Protein AF-A0A161WBU3-F1 (afdb_monomer_lite)

pLDDT: mean 71.66, std 28.89, range [26.14, 98.06]

Sequence (230 aa):
MDRHPYVNRYKHGVDSPSWLNVYGARCEDCVMSTSQPRKADAGRSKDRETIDSSRATSDRTFNLRFREGDTEFMIQQPETRPISQEQLVAEVKGIYAGLVTVESKCMEADNAQGSTKDTSPK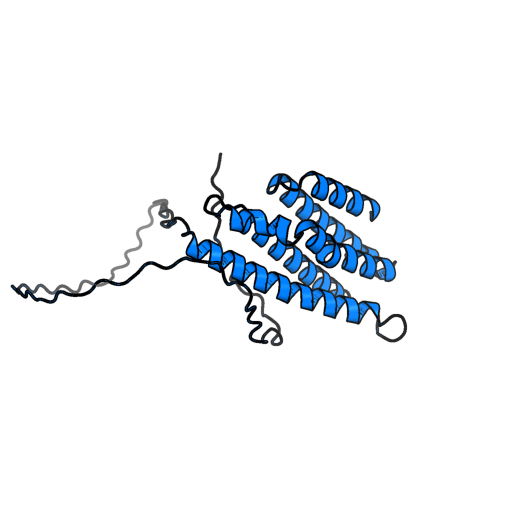LNNEQWQALIALHRTLLYEHHDFFLASQHPSASPGLRRLASKYAMPAWMWRHGIHSFLELLRHRLPTSLEHMLTFIYLAYSMMAVLYETVPTFEDTWIECLGDLGRYR

Foldseek 3Di:
DDDDDDDDPPDDDDDDDPPPDDDDDDDPPPPPDDDDDDDDDDDDDDDDDDDDDDDDDDDDDDDPDDDDDDDPPPDPDPPPDPQAQVNLVVVLVVLVVVLVVLLVVLVVLLVVLVPPLDPDPDDDPVSLVVSLVSLLSNLVSLVSNQCSLVPPNHDPVSVCVCVVVVSLVVCCVRSPDSVLVSLVSSPPVSVVSNVVSLVSVLVSLVVCCVRPVVCNVSSVVSNVVSVVSD

Radius of gyration: 26.32 Å; chains: 1; bounding box: 63×70×64 Å

Secondary structure (DSSP, 8-state):
-PPP-------------TT--------------------------------------------------------PPP--PPPPHHHHHHHHHHHHHHHHHHHHHHHHHHHHHHS-SSSSPPPPHHHHHHHHHHHHHHHHHHHHHHHHHH-TT--HHHHTHHHHTTHHHHIIIIIIIHHHHHHHHTTTTTHHHHHHHHHHHHHHHHHHHHH-GGGHHHHHHHHHHHHTT-

InterPro domains:
  IPR011990 Tetratricopeptide-like helical domain superfamily [SSF48452] (68-230)

Organism: Colletotrichum incanum (NCBI:txid1573173)

Structure (mmCIF, N/CA/C/O backbone):
data_AF-A0A161WBU3-F1
#
_entry.id   AF-A0A161WBU3-F1
#
loop_
_atom_site.group_PDB
_atom_site.id
_atom_site.type_symbol
_atom_site.label_atom_id
_atom_site.label_alt_id
_atom_site.label_comp_id
_atom_site.label_asym_id
_atom_site.label_entity_id
_atom_site.label_seq_id
_atom_site.pdbx_PDB_ins_code
_atom_site.Cartn_x
_atom_site.Cartn_y
_atom_site.Cartn_z
_atom_site.occupancy
_atom_site.B_iso_or_equiv
_atom_site.auth_seq_id
_atom_site.auth_comp_id
_atom_site.auth_asym_id
_atom_site.auth_atom_id
_atom_site.pdbx_PDB_model_num
ATOM 1 N N . MET A 1 1 ? 10.933 4.519 27.732 1.00 33.78 1 MET A N 1
ATOM 2 C CA . MET A 1 1 ? 9.824 3.712 27.155 1.00 33.78 1 MET A CA 1
ATOM 3 C C . MET A 1 1 ? 8.880 4.712 26.531 1.00 33.78 1 MET A C 1
ATOM 5 O O . MET A 1 1 ? 7.925 5.170 27.150 1.00 33.78 1 MET A O 1
ATOM 9 N N . ASP A 1 2 ? 9.315 5.186 25.373 1.00 28.52 2 ASP A N 1
ATOM 10 C CA . ASP A 1 2 ? 9.016 6.516 24.872 1.00 28.52 2 ASP A CA 1
ATOM 11 C C . ASP A 1 2 ? 7.808 6.515 23.948 1.00 28.52 2 ASP A C 1
ATOM 13 O O . ASP A 1 2 ? 7.641 5.660 23.079 1.00 28.52 2 ASP A O 1
ATOM 17 N N . ARG A 1 3 ? 6.948 7.503 24.193 1.00 28.67 3 ARG A N 1
ATOM 18 C CA . ARG A 1 3 ? 5.716 7.781 23.461 1.00 28.67 3 ARG A CA 1
ATOM 19 C C . ARG A 1 3 ? 6.065 8.150 22.022 1.00 28.67 3 ARG A C 1
ATOM 21 O O . ARG A 1 3 ? 6.784 9.118 21.804 1.00 28.67 3 ARG A O 1
ATOM 28 N N . HIS A 1 4 ? 5.513 7.428 21.053 1.00 29.73 4 HIS A N 1
ATOM 29 C CA . HIS A 1 4 ? 5.434 7.901 19.672 1.00 29.73 4 HIS A CA 1
ATOM 30 C C . HIS A 1 4 ? 4.300 8.932 19.559 1.00 29.73 4 HIS A C 1
ATOM 32 O O . HIS A 1 4 ? 3.141 8.572 19.787 1.00 29.73 4 HIS A O 1
ATOM 38 N N . PRO A 1 5 ? 4.578 10.204 19.222 1.00 34.56 5 PRO A N 1
ATOM 39 C CA . PRO A 1 5 ? 3.538 11.128 18.810 1.00 34.56 5 PRO A CA 1
ATOM 40 C C . PRO A 1 5 ? 3.131 10.770 17.376 1.00 34.56 5 PRO A C 1
ATOM 42 O O . PRO A 1 5 ? 3.816 11.102 16.412 1.00 34.56 5 PRO A O 1
ATOM 45 N N . TYR A 1 6 ? 2.007 10.071 17.234 1.00 34.97 6 TYR A N 1
ATOM 46 C CA . TYR A 1 6 ? 1.284 10.057 15.969 1.00 34.97 6 TYR A CA 1
ATOM 47 C C . TYR A 1 6 ? 0.811 11.488 15.688 1.00 34.97 6 TYR A C 1
ATOM 49 O O . TYR A 1 6 ? 0.306 12.148 16.594 1.00 34.97 6 TYR A O 1
ATOM 57 N N . VAL A 1 7 ? 0.946 11.925 14.433 1.00 34.66 7 VAL A N 1
ATOM 58 C CA . VAL A 1 7 ? 0.641 13.265 13.890 1.00 34.66 7 VAL A CA 1
ATOM 59 C C . VAL A 1 7 ? 1.879 14.161 13.767 1.00 34.66 7 VAL A C 1
ATOM 61 O O . VAL A 1 7 ? 2.061 15.144 14.480 1.00 34.66 7 VAL A O 1
ATOM 64 N N . ASN A 1 8 ? 2.675 13.891 12.731 1.00 26.27 8 ASN A N 1
ATOM 65 C CA . ASN A 1 8 ? 3.223 14.982 11.938 1.00 26.27 8 ASN A CA 1
ATOM 66 C C . ASN A 1 8 ? 2.911 14.715 10.465 1.00 26.27 8 ASN A C 1
ATOM 68 O O . ASN A 1 8 ? 3.474 13.834 9.822 1.00 26.27 8 ASN A O 1
ATOM 72 N N . ARG A 1 9 ? 1.921 15.453 9.966 1.00 36.78 9 ARG A N 1
ATOM 73 C CA . ARG A 1 9 ? 1.496 15.481 8.570 1.00 36.78 9 ARG A CA 1
ATOM 74 C C . ARG A 1 9 ? 2.699 15.938 7.738 1.00 36.78 9 ARG A C 1
ATOM 76 O O . ARG A 1 9 ? 3.059 17.111 7.814 1.00 36.78 9 ARG A O 1
ATOM 83 N N . TYR A 1 10 ? 3.298 15.051 6.940 1.00 31.00 10 TYR A N 1
ATOM 84 C CA . TYR A 1 10 ? 4.267 15.441 5.911 1.00 31.00 10 TYR A CA 1
ATOM 85 C C . TYR A 1 10 ? 3.570 16.349 4.888 1.00 31.00 10 TYR A C 1
ATOM 87 O O . TYR A 1 10 ? 3.001 15.910 3.895 1.00 31.00 10 TYR A O 1
ATOM 95 N N . LYS A 1 11 ? 3.591 17.654 5.154 1.00 40.41 11 LYS A N 1
ATOM 96 C CA . LYS A 1 11 ? 3.438 18.701 4.151 1.00 40.41 11 LYS A CA 1
ATOM 97 C C . LYS A 1 11 ? 4.732 19.492 4.134 1.00 40.41 11 LYS A C 1
ATOM 99 O O . LYS A 1 11 ? 4.859 20.423 4.909 1.00 40.41 11 LYS A O 1
ATOM 104 N N . HIS A 1 12 ? 5.646 19.142 3.233 1.00 29.27 12 HIS A N 1
ATOM 105 C CA . HIS A 1 12 ? 6.558 20.106 2.622 1.00 29.27 12 HIS A CA 1
ATOM 106 C C . HIS A 1 12 ? 7.027 19.607 1.250 1.00 29.27 12 HIS A C 1
ATOM 108 O O . HIS A 1 12 ? 7.679 18.577 1.143 1.00 29.27 12 HIS A O 1
ATOM 114 N N . GLY A 1 13 ? 6.650 20.377 0.224 1.00 32.28 13 GLY A N 1
ATOM 115 C CA . GLY A 1 13 ? 7.473 20.717 -0.939 1.00 32.28 13 GLY A CA 1
ATOM 116 C C . GLY A 1 13 ? 8.172 19.587 -1.684 1.00 32.28 13 GLY A C 1
ATOM 117 O O . GLY A 1 13 ? 9.384 19.454 -1.584 1.00 32.28 13 GLY A O 1
ATOM 118 N N . VAL A 1 14 ? 7.429 18.881 -2.531 1.00 31.02 14 VAL A N 1
ATOM 119 C CA . VAL A 1 14 ? 7.965 18.401 -3.809 1.00 31.02 14 VAL A CA 1
ATOM 120 C C . VAL A 1 14 ? 6.917 18.771 -4.848 1.00 31.02 14 VAL A C 1
ATOM 122 O O . VAL A 1 14 ? 5.742 18.445 -4.667 1.00 31.02 14 VAL A O 1
ATOM 125 N N . ASP A 1 15 ? 7.318 19.529 -5.864 1.00 28.94 15 ASP A N 1
ATOM 126 C CA . ASP A 1 15 ? 6.451 19.980 -6.947 1.00 28.94 15 ASP A CA 1
ATOM 127 C C . ASP A 1 15 ? 5.658 18.798 -7.516 1.00 28.94 15 ASP A C 1
ATOM 129 O O . ASP A 1 15 ? 6.202 17.908 -8.167 1.00 28.94 15 ASP A O 1
ATOM 133 N N . SER A 1 16 ? 4.356 18.768 -7.222 1.00 30.67 16 SER A N 1
ATOM 134 C CA . SER A 1 16 ? 3.425 17.820 -7.825 1.00 30.67 16 SER A CA 1
ATOM 135 C C . SER A 1 16 ? 3.287 18.153 -9.309 1.00 30.67 16 SER A C 1
ATOM 137 O O . SER A 1 16 ? 2.839 19.259 -9.628 1.00 30.67 16 SER A O 1
ATOM 139 N N . PRO A 1 17 ? 3.600 17.224 -10.232 1.00 28.48 17 PRO A N 1
ATOM 140 C CA . PRO A 1 17 ? 3.254 17.389 -11.636 1.00 28.48 17 PRO A CA 1
ATOM 141 C C . PRO A 1 17 ? 1.741 17.601 -11.763 1.00 28.48 17 PRO A C 1
ATOM 143 O O . PRO A 1 17 ? 0.956 16.937 -11.082 1.00 28.48 17 PRO A O 1
ATOM 146 N N . SER A 1 18 ? 1.323 18.527 -12.629 1.00 26.36 18 SER A N 1
ATOM 147 C CA . SER A 1 18 ? -0.031 19.108 -12.691 1.00 26.36 18 SER A CA 1
ATOM 148 C C . SER A 1 18 ? -1.178 18.149 -13.066 1.00 26.36 18 SER A C 1
ATOM 150 O O . SER A 1 18 ? -2.266 18.606 -13.406 1.00 26.36 18 SER A O 1
ATOM 152 N N . TRP A 1 19 ? -0.970 16.834 -13.011 1.00 32.16 19 TRP A N 1
ATOM 153 C CA . TRP A 1 19 ? -1.958 15.801 -13.341 1.00 32.16 19 TRP A CA 1
ATOM 154 C C . TRP A 1 19 ? -2.665 15.210 -12.109 1.00 32.16 19 TRP A C 1
ATOM 156 O O . TRP A 1 19 ? -3.509 14.331 -12.240 1.00 32.16 19 TRP A O 1
ATOM 166 N N . LEU A 1 20 ? -2.372 15.709 -10.903 1.00 28.59 20 LEU A N 1
ATOM 167 C CA . LEU A 1 20 ? -2.972 15.246 -9.641 1.00 28.59 20 LEU A CA 1
ATOM 168 C C . LEU A 1 20 ? -4.393 15.772 -9.350 1.00 28.59 20 LEU A C 1
ATOM 170 O O . LEU A 1 20 ? -4.912 15.538 -8.262 1.00 28.59 20 LEU A O 1
ATOM 174 N N . ASN A 1 21 ? -5.058 16.422 -10.308 1.00 31.70 21 ASN A N 1
ATOM 175 C CA . ASN A 1 21 ? -6.436 16.890 -10.147 1.00 31.70 21 ASN A CA 1
ATOM 176 C C . ASN A 1 21 ? -7.437 15.960 -10.837 1.00 31.70 21 ASN A C 1
ATOM 178 O O . ASN A 1 21 ? -7.747 16.157 -12.008 1.00 31.70 21 ASN A O 1
ATOM 182 N N . VAL A 1 22 ? -8.022 15.024 -10.085 1.00 34.12 22 VAL A N 1
ATOM 183 C CA . VAL A 1 22 ? -9.357 14.491 -10.396 1.00 34.12 22 VAL A CA 1
ATOM 184 C C . VAL A 1 22 ? -10.147 14.323 -9.099 1.00 34.12 22 VAL A C 1
ATOM 186 O O . VAL A 1 22 ? -9.730 13.650 -8.159 1.00 34.12 22 VAL A O 1
ATOM 189 N N . TYR A 1 23 ? -11.284 15.010 -9.069 1.00 29.72 23 TYR A N 1
ATOM 190 C CA . TYR A 1 23 ? -12.284 15.040 -8.014 1.00 29.72 23 TYR A CA 1
ATOM 191 C C . TYR A 1 23 ? -13.036 13.706 -7.877 1.00 29.72 23 TYR A C 1
ATOM 193 O O . TYR A 1 23 ? -13.468 13.135 -8.870 1.00 29.72 23 TYR A O 1
ATOM 201 N N . GLY A 1 24 ? -13.324 13.329 -6.627 1.00 32.50 24 GLY A N 1
ATOM 202 C CA . GLY A 1 24 ? -14.624 12.787 -6.218 1.00 32.50 24 GLY A CA 1
ATOM 203 C C . GLY A 1 24 ? -14.977 11.358 -6.637 1.00 32.50 24 GLY A C 1
ATOM 204 O O . GLY A 1 24 ? -15.720 11.162 -7.591 1.00 32.50 24 GLY A O 1
ATOM 205 N N . ALA A 1 25 ? -14.621 10.379 -5.803 1.00 28.56 25 ALA A N 1
ATOM 206 C CA . ALA A 1 25 ? -15.338 9.107 -5.722 1.00 28.56 25 ALA A CA 1
ATOM 207 C C . ALA A 1 25 ? -16.050 9.025 -4.362 1.00 28.56 25 ALA A C 1
ATOM 209 O O . ALA A 1 25 ? -15.441 8.821 -3.311 1.00 28.56 25 ALA A O 1
ATOM 210 N N . ARG A 1 26 ? -17.361 9.269 -4.382 1.00 26.83 26 ARG A N 1
ATOM 211 C CA . ARG A 1 26 ? -18.265 9.153 -3.235 1.00 26.83 26 ARG A CA 1
ATOM 212 C C . ARG A 1 26 ? -18.651 7.681 -3.100 1.00 26.83 26 ARG A C 1
ATOM 214 O O . ARG A 1 26 ? -19.340 7.157 -3.964 1.00 26.83 26 ARG A O 1
ATOM 221 N N . CYS A 1 27 ? -18.200 7.019 -2.038 1.00 29.69 27 CYS A N 1
ATOM 222 C CA . CYS A 1 27 ? -18.608 5.649 -1.733 1.00 29.69 27 CYS A CA 1
ATOM 223 C C . CYS A 1 27 ? -19.833 5.701 -0.803 1.00 29.69 27 CYS A C 1
ATOM 225 O O . CYS A 1 27 ? -19.719 6.129 0.348 1.00 29.69 27 CYS A O 1
ATOM 227 N N . GLU A 1 28 ? -21.014 5.353 -1.322 1.00 28.08 28 GLU A N 1
ATOM 228 C CA . GLU A 1 28 ? -22.306 5.504 -0.630 1.00 28.08 28 GLU A CA 1
ATOM 229 C C . GLU A 1 28 ? 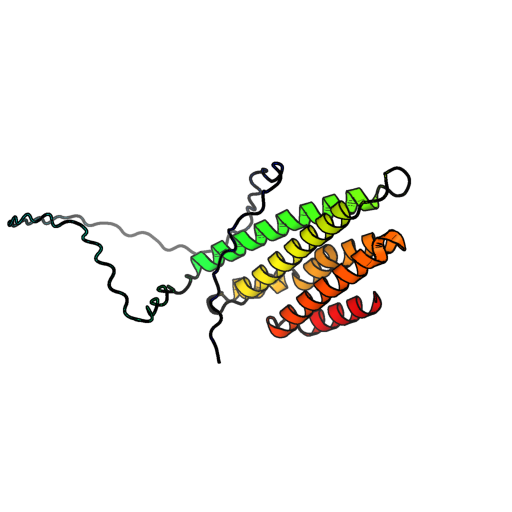-22.618 4.404 0.405 1.00 28.08 28 GLU A C 1
ATOM 231 O O . GLU A 1 28 ? -23.592 4.522 1.141 1.00 28.08 28 GLU A O 1
ATOM 236 N N . ASP A 1 29 ? -21.750 3.408 0.602 1.00 26.36 29 ASP A N 1
ATOM 237 C CA . ASP A 1 29 ? -22.081 2.238 1.437 1.00 26.36 29 ASP A CA 1
ATOM 238 C C . ASP A 1 29 ? -21.628 2.312 2.905 1.00 26.36 29 ASP A C 1
ATOM 240 O O . ASP A 1 29 ? -21.549 1.301 3.606 1.00 26.36 29 ASP A O 1
ATOM 244 N N . CYS A 1 30 ? -21.370 3.509 3.437 1.00 26.41 30 CYS A N 1
ATOM 245 C CA . CYS A 1 30 ? -21.088 3.678 4.866 1.00 26.41 30 CYS A CA 1
ATOM 246 C C . CYS A 1 30 ? -22.316 4.168 5.651 1.00 26.41 30 CYS A C 1
ATOM 248 O O . CYS A 1 30 ? -22.230 5.137 6.408 1.00 26.41 30 CYS A O 1
ATOM 250 N N . VAL A 1 31 ? -23.455 3.481 5.506 1.00 30.69 31 VAL A N 1
ATOM 251 C CA . VAL A 1 31 ? -24.558 3.573 6.476 1.00 30.69 31 VAL A CA 1
ATOM 252 C C . VAL A 1 31 ? -24.180 2.724 7.689 1.00 30.69 31 VAL A C 1
ATOM 254 O O . VAL A 1 31 ? -24.497 1.541 7.788 1.00 30.69 31 VAL A O 1
ATOM 257 N N . MET A 1 32 ? -23.451 3.331 8.624 1.00 32.59 32 MET A N 1
ATOM 258 C CA . MET A 1 32 ? -23.325 2.779 9.969 1.00 32.59 32 MET A CA 1
ATOM 259 C C . MET A 1 32 ? -24.587 3.149 10.745 1.00 32.59 32 MET A C 1
ATOM 261 O O . MET A 1 32 ? -24.837 4.317 11.033 1.00 32.59 32 MET A O 1
ATOM 265 N N . SER A 1 33 ? -25.389 2.125 11.023 1.00 29.23 33 SER A N 1
ATOM 266 C CA . SER A 1 33 ? -26.625 2.173 11.797 1.00 29.23 33 SER A CA 1
ATOM 267 C C . SER A 1 33 ? -26.437 2.924 13.120 1.00 29.23 33 SER A C 1
ATOM 269 O O . SER A 1 33 ? -25.693 2.472 13.992 1.00 29.23 33 SER A O 1
ATOM 271 N N . THR A 1 34 ? -27.131 4.050 13.287 1.00 29.48 34 THR A N 1
ATOM 272 C CA . THR A 1 34 ? -27.424 4.625 14.602 1.00 29.48 34 THR A CA 1
ATOM 273 C C . THR A 1 34 ? -28.936 4.779 14.747 1.00 29.48 34 THR A C 1
ATOM 275 O O . THR A 1 34 ? -29.616 5.508 14.029 1.00 29.48 34 THR A O 1
ATOM 278 N N . SER A 1 35 ? -29.470 3.998 15.675 1.00 26.98 35 SER A N 1
ATOM 279 C CA . SER A 1 35 ? -30.844 4.004 16.158 1.00 26.98 35 SER A CA 1
ATOM 280 C C . SER A 1 35 ? -31.251 5.375 16.717 1.00 26.98 35 SER A C 1
ATOM 282 O O . SER A 1 35 ? -30.568 5.918 17.585 1.00 26.98 35 SER A O 1
ATOM 284 N N . GLN A 1 36 ? -32.394 5.905 16.267 1.00 26.42 36 GLN A N 1
ATOM 285 C CA . GLN A 1 36 ? -33.088 7.048 16.881 1.00 26.42 36 GLN A CA 1
ATOM 286 C C . GLN A 1 36 ? -33.540 6.746 18.320 1.00 26.42 36 GLN A C 1
ATOM 288 O O . GLN A 1 36 ? -33.918 5.612 18.626 1.00 26.42 36 GLN A O 1
ATOM 293 N N . PRO A 1 37 ? -33.694 7.797 19.144 1.00 30.97 37 PRO A N 1
ATOM 294 C CA . PRO A 1 37 ? -34.975 7.972 19.821 1.00 30.97 37 PRO A CA 1
ATOM 295 C C . PRO A 1 37 ? -35.554 9.400 19.736 1.00 30.97 37 PRO A C 1
ATOM 297 O O . PRO A 1 37 ? -34.955 10.340 19.225 1.00 30.97 37 PRO A O 1
ATOM 300 N N . ARG A 1 38 ? -36.814 9.471 20.175 1.00 27.83 38 ARG A N 1
ATOM 301 C CA . ARG A 1 38 ? -37.891 10.435 19.901 1.00 27.83 38 ARG A CA 1
ATOM 302 C C . ARG A 1 38 ? -37.739 11.824 20.552 1.00 27.83 38 ARG A C 1
ATOM 304 O O . ARG A 1 38 ? -37.071 11.988 21.563 1.00 27.83 38 ARG A O 1
ATOM 311 N N . LYS A 1 39 ? -38.468 12.787 19.967 1.00 28.53 39 LYS A N 1
ATOM 312 C CA . LYS A 1 39 ? -38.666 14.191 20.382 1.00 28.53 39 LYS A CA 1
ATOM 313 C C . LYS A 1 39 ? -39.327 14.358 21.763 1.00 28.53 39 LYS A C 1
ATOM 315 O O . LYS A 1 39 ? -40.257 13.619 22.076 1.00 28.53 39 LYS A O 1
ATOM 320 N N . ALA A 1 40 ? -38.970 15.444 22.455 1.00 27.62 40 ALA A N 1
ATOM 321 C CA . ALA A 1 40 ? -39.858 16.244 23.307 1.00 27.62 40 ALA A CA 1
ATOM 322 C C . ALA A 1 40 ? -39.399 17.721 23.291 1.00 27.62 40 ALA A C 1
ATOM 324 O O . ALA A 1 40 ? -38.233 18.006 23.030 1.00 27.62 40 ALA A O 1
ATOM 325 N N . ASP A 1 41 ? -40.354 18.625 23.485 1.00 27.27 41 ASP A N 1
ATOM 326 C CA . ASP A 1 41 ? -40.379 20.043 23.102 1.00 27.27 41 ASP A CA 1
ATOM 327 C C . ASP A 1 41 ? -40.292 20.998 24.320 1.00 27.27 41 ASP A C 1
ATOM 329 O O . ASP A 1 41 ? -40.510 20.575 25.454 1.00 27.27 41 ASP A O 1
ATOM 333 N N . ALA A 1 42 ? -40.099 22.290 24.014 1.00 28.56 42 ALA A N 1
ATOM 334 C CA . ALA A 1 42 ? -40.431 23.511 24.766 1.00 28.56 42 ALA A CA 1
ATOM 335 C C . ALA A 1 42 ? -39.429 24.127 25.775 1.00 28.56 42 ALA A C 1
ATOM 337 O O . ALA A 1 42 ? -38.985 23.493 26.725 1.00 28.56 42 ALA A O 1
ATOM 338 N N . GLY A 1 43 ? -39.223 25.456 25.647 1.00 26.73 43 GLY A N 1
ATOM 339 C CA . GLY A 1 43 ? -39.063 26.333 26.824 1.00 26.73 43 GLY A CA 1
ATOM 340 C C . GLY A 1 43 ? -38.061 27.500 26.772 1.00 26.73 43 GLY A C 1
ATOM 341 O O . GLY A 1 43 ? -36.994 27.437 27.359 1.00 26.73 43 GLY A O 1
ATOM 342 N N . ARG A 1 44 ? -38.463 28.605 26.140 1.00 26.14 44 ARG A N 1
ATOM 343 C CA . ARG A 1 44 ? -37.937 29.994 26.165 1.00 26.14 44 ARG A CA 1
ATOM 344 C C . ARG A 1 44 ? -37.698 30.595 27.577 1.00 26.14 44 ARG A C 1
ATOM 346 O O . ARG A 1 44 ? -38.599 30.493 28.396 1.00 26.14 44 ARG A O 1
ATOM 353 N N . SER A 1 45 ? -36.628 31.383 27.797 1.00 26.98 45 SER A N 1
ATOM 354 C CA . SER A 1 45 ? -36.656 32.851 28.071 1.00 26.98 45 SER A CA 1
ATOM 355 C C . SER A 1 45 ? -35.337 33.424 28.650 1.00 26.98 45 SER A C 1
ATOM 357 O O . SER A 1 45 ? -34.539 32.721 29.250 1.00 26.98 45 SER A O 1
ATOM 359 N N . LYS A 1 46 ? -35.184 34.730 28.393 1.00 29.12 46 LYS A N 1
ATOM 360 C CA . LYS A 1 46 ? -34.180 35.756 28.739 1.00 29.12 46 LYS A CA 1
ATOM 361 C C . LYS A 1 46 ? -33.622 35.723 30.171 1.00 29.12 46 LYS A C 1
ATOM 363 O O . LYS A 1 46 ? -34.374 35.414 31.078 1.00 29.12 46 LYS A O 1
ATOM 368 N N . ASP A 1 47 ? -32.395 36.230 30.346 1.00 28.16 47 ASP A N 1
ATOM 369 C CA . ASP A 1 47 ? -32.180 37.494 31.068 1.00 28.16 47 ASP A CA 1
ATOM 370 C C . ASP A 1 47 ? -30.848 38.177 30.729 1.00 28.16 47 ASP A C 1
ATOM 372 O O . ASP A 1 47 ? -29.897 37.586 30.222 1.00 28.16 47 ASP A O 1
ATOM 376 N N . ARG A 1 48 ? -30.894 39.493 30.903 1.00 27.36 48 ARG A N 1
ATOM 377 C CA . ARG A 1 48 ? -29.999 40.556 30.464 1.00 27.36 48 ARG A CA 1
ATOM 378 C C . ARG A 1 48 ? -29.534 41.236 31.740 1.00 27.36 48 ARG A C 1
ATOM 380 O O . ARG A 1 48 ? -30.408 41.686 32.463 1.00 27.36 48 ARG A O 1
ATOM 387 N N . GLU A 1 49 ? -28.235 41.416 31.955 1.00 27.80 49 GLU A N 1
ATOM 388 C CA . GLU A 1 49 ? -27.758 42.550 32.751 1.00 27.80 49 GLU A CA 1
ATOM 389 C C . GLU A 1 49 ? -26.290 42.898 32.466 1.00 27.80 49 GLU A C 1
ATOM 391 O O . GLU A 1 49 ? -25.408 42.054 32.336 1.00 27.80 49 GLU A O 1
ATOM 396 N N . THR A 1 50 ? -26.111 44.198 32.279 1.00 27.81 50 THR A N 1
ATOM 397 C CA . THR A 1 50 ? -24.924 45.008 31.990 1.00 27.81 50 THR A CA 1
ATOM 398 C C . THR A 1 50 ? -24.434 45.678 33.272 1.00 27.81 50 THR A C 1
ATOM 400 O O . THR A 1 50 ? -25.295 46.044 34.059 1.00 27.81 50 THR A O 1
ATOM 403 N N . ILE A 1 51 ? -23.123 45.935 33.401 1.00 30.11 51 ILE A N 1
ATOM 404 C CA . ILE A 1 51 ? -22.427 47.064 34.088 1.00 30.11 51 ILE A CA 1
ATOM 405 C C . ILE A 1 51 ? -20.925 46.830 33.785 1.00 30.11 51 ILE A C 1
ATOM 407 O O . ILE A 1 51 ? -20.420 45.753 34.078 1.00 30.11 51 ILE A O 1
ATOM 411 N N . ASP A 1 52 ? -20.235 47.578 32.920 1.00 27.98 52 ASP A N 1
ATOM 412 C CA . ASP A 1 52 ? -19.772 48.985 32.900 1.00 27.98 52 ASP A CA 1
ATOM 413 C C . ASP A 1 52 ? -18.334 49.191 33.440 1.00 27.98 52 ASP A C 1
ATOM 415 O O . ASP A 1 52 ? -17.977 48.717 34.511 1.00 27.98 52 ASP A O 1
ATOM 419 N N . SER A 1 53 ? -17.571 49.950 32.637 1.00 27.92 53 SER A N 1
ATOM 420 C CA . SER A 1 53 ? -16.367 50.754 32.903 1.00 27.92 53 SER A CA 1
ATOM 421 C C . SER A 1 53 ? -15.128 50.070 33.507 1.00 27.92 53 SER A C 1
ATOM 423 O O . SER A 1 53 ? -15.126 49.596 34.633 1.00 27.92 53 SER A O 1
ATOM 425 N N . SER A 1 54 ? -13.937 50.137 32.904 1.00 31.84 54 SER A N 1
ATOM 426 C CA . SER A 1 54 ? -13.207 51.401 32.739 1.00 31.84 54 SER A CA 1
ATOM 427 C C . SER A 1 54 ? -11.981 51.258 31.825 1.00 31.84 54 SER A C 1
ATOM 429 O O . SER A 1 54 ? -11.310 50.233 31.762 1.00 31.84 54 SER A O 1
ATOM 431 N N . ARG A 1 55 ? -11.690 52.370 31.159 1.00 29.30 55 ARG A N 1
ATOM 432 C CA . ARG A 1 55 ? -10.632 52.695 30.196 1.00 29.30 55 ARG A CA 1
ATOM 433 C C . ARG A 1 55 ? -9.235 52.788 30.835 1.00 29.30 55 ARG A C 1
ATOM 435 O O . ARG A 1 55 ? -9.076 53.525 31.801 1.00 29.30 55 ARG A O 1
ATOM 442 N N . ALA A 1 56 ? -8.211 52.191 30.216 1.00 29.64 56 ALA A N 1
ATOM 443 C CA . ALA A 1 56 ? -6.826 52.670 30.314 1.00 29.64 56 ALA A CA 1
ATOM 444 C C . ALA A 1 56 ? -6.001 52.248 29.084 1.00 29.64 56 ALA A C 1
ATOM 446 O O . ALA A 1 56 ? -5.760 51.075 28.822 1.00 29.64 56 ALA A O 1
ATOM 447 N N . THR A 1 57 ? -5.598 53.257 28.322 1.00 30.50 57 THR A N 1
ATOM 448 C CA . THR A 1 57 ? -4.650 53.241 27.207 1.00 30.50 57 THR A CA 1
ATOM 449 C C . THR A 1 57 ? -3.217 53.042 27.700 1.00 30.50 57 THR A C 1
ATOM 451 O O . THR A 1 57 ? -2.827 53.705 28.658 1.00 30.50 57 THR A O 1
ATOM 454 N N . SER A 1 58 ? -2.405 52.245 27.001 1.00 32.62 58 SER A N 1
ATOM 455 C CA . SER A 1 58 ? -0.942 52.400 27.002 1.00 32.62 58 SER A CA 1
ATOM 456 C C . SER A 1 58 ? -0.306 51.570 25.882 1.00 32.62 58 SER A C 1
ATOM 458 O O . SER A 1 58 ? 0.078 50.419 26.087 1.00 32.62 58 SER A O 1
ATOM 460 N N . ASP A 1 59 ? -0.137 52.197 24.718 1.00 33.31 59 ASP A N 1
ATOM 461 C CA . ASP A 1 59 ? 0.915 51.858 23.758 1.00 33.31 59 ASP A CA 1
ATOM 462 C C . ASP A 1 59 ? 2.273 51.787 24.464 1.00 33.31 59 ASP A C 1
ATOM 464 O O . ASP A 1 59 ? 2.726 52.788 25.021 1.00 33.31 59 ASP A O 1
ATOM 468 N N . ARG A 1 60 ? 2.960 50.643 24.391 1.00 35.53 60 ARG A N 1
ATOM 469 C CA . ARG A 1 60 ? 4.425 50.581 24.514 1.00 35.53 60 ARG A CA 1
ATOM 470 C C . ARG A 1 60 ? 4.995 49.501 23.601 1.00 35.53 60 ARG A C 1
ATOM 472 O O . ARG A 1 60 ? 5.191 48.358 23.989 1.00 35.53 60 ARG A O 1
ATOM 479 N N . THR A 1 61 ? 5.241 49.930 22.369 1.00 33.06 61 THR A N 1
ATOM 480 C CA . THR A 1 61 ? 6.522 49.806 21.663 1.00 33.06 61 THR A CA 1
ATOM 481 C C . THR A 1 61 ? 7.334 48.543 21.959 1.00 33.06 61 THR A C 1
ATOM 483 O O . THR A 1 61 ? 8.036 48.447 22.967 1.00 33.06 61 THR A O 1
ATOM 486 N N . PHE A 1 62 ? 7.301 47.630 20.989 1.00 35.31 62 PHE A N 1
ATOM 487 C CA . PHE A 1 62 ? 8.227 46.517 20.801 1.00 35.31 62 PHE A CA 1
ATOM 488 C C . PHE A 1 62 ? 9.679 47.037 20.834 1.00 35.31 62 PHE A C 1
ATOM 490 O O . PHE A 1 62 ? 10.205 47.531 19.841 1.00 35.31 62 PHE A O 1
ATOM 497 N N . ASN A 1 63 ? 10.329 46.974 21.996 1.00 31.73 63 ASN A N 1
ATOM 498 C CA . ASN A 1 63 ? 11.770 47.162 22.120 1.00 31.73 63 ASN A CA 1
ATOM 499 C C . ASN A 1 63 ? 12.417 45.780 22.212 1.00 31.73 63 ASN A C 1
ATOM 501 O O . ASN A 1 63 ? 12.575 45.224 23.298 1.00 31.73 63 ASN A O 1
ATOM 505 N N . LEU A 1 64 ? 12.799 45.236 21.055 1.00 37.78 64 LEU A N 1
ATOM 506 C CA . LEU A 1 64 ? 13.788 44.166 20.964 1.00 37.78 64 LEU A CA 1
ATOM 507 C C . LEU A 1 64 ? 15.130 44.720 21.455 1.00 37.78 64 LEU A C 1
ATOM 509 O O . LEU A 1 64 ? 15.874 45.345 20.705 1.00 37.78 64 LEU A O 1
ATOM 513 N N . ARG A 1 65 ? 15.444 44.495 22.731 1.00 33.06 65 ARG A N 1
ATOM 514 C CA . ARG A 1 65 ? 16.833 44.475 23.190 1.00 33.06 65 ARG A CA 1
ATOM 515 C C . ARG A 1 65 ? 17.259 43.021 23.262 1.00 33.06 65 ARG A C 1
ATOM 517 O O . ARG A 1 65 ? 16.973 42.340 24.242 1.00 33.06 65 ARG A O 1
ATOM 524 N N . PHE A 1 66 ? 17.925 42.562 22.206 1.00 34.84 66 PHE A N 1
ATOM 525 C CA . PHE A 1 66 ? 18.709 41.336 22.249 1.00 34.84 66 PHE A CA 1
ATOM 526 C C . PHE A 1 66 ? 19.760 41.484 23.352 1.00 34.84 66 PHE A C 1
ATOM 528 O O . PHE A 1 66 ? 20.628 42.355 23.283 1.00 34.84 66 PHE A O 1
ATOM 535 N N . ARG A 1 67 ? 19.644 40.661 24.395 1.00 34.94 67 ARG A N 1
ATOM 536 C CA . ARG A 1 67 ? 20.717 40.409 25.354 1.00 34.94 67 ARG A CA 1
ATOM 537 C C . ARG A 1 67 ? 21.003 38.919 25.313 1.00 34.94 67 ARG A C 1
ATOM 539 O O . ARG A 1 67 ? 20.180 38.114 25.729 1.00 34.94 67 ARG A O 1
ATOM 546 N N . GLU A 1 68 ? 22.156 38.619 24.737 1.00 43.75 68 GLU A N 1
ATOM 547 C CA . GLU A 1 68 ? 22.813 37.320 24.684 1.00 43.75 68 GLU A CA 1
ATOM 548 C C . GLU A 1 68 ? 22.930 36.756 26.107 1.00 43.75 68 GLU A C 1
ATOM 550 O O . GLU A 1 68 ? 23.446 37.413 27.016 1.00 43.75 68 GLU A O 1
ATOM 555 N N . GLY A 1 69 ? 22.355 35.577 26.311 1.00 37.78 69 GLY A N 1
ATOM 556 C CA . GLY A 1 69 ? 22.289 34.901 27.596 1.00 37.78 69 GLY A CA 1
ATOM 557 C C . GLY A 1 69 ? 21.511 33.608 27.428 1.00 37.78 69 GLY A C 1
ATOM 558 O O . GLY A 1 69 ? 20.281 33.635 27.408 1.00 37.78 69 GLY A O 1
ATOM 559 N N . ASP A 1 70 ? 22.250 32.514 27.258 1.00 46.59 70 ASP A N 1
ATOM 560 C CA . ASP A 1 70 ? 21.772 31.141 27.099 1.00 46.59 70 ASP A CA 1
ATOM 561 C C . ASP A 1 70 ? 20.620 30.821 28.057 1.00 46.59 70 ASP A C 1
ATOM 563 O O . ASP A 1 70 ? 20.801 30.487 29.227 1.00 46.59 70 ASP A O 1
ATOM 567 N N . THR A 1 71 ? 19.403 30.934 27.539 1.00 48.16 71 THR A N 1
ATOM 568 C CA . THR A 1 71 ? 18.215 30.330 28.127 1.00 48.16 71 THR A CA 1
ATOM 569 C C . THR A 1 71 ? 17.711 29.356 27.090 1.00 48.16 71 THR A C 1
ATOM 571 O O . THR A 1 71 ? 17.104 29.733 26.090 1.00 48.16 71 THR A O 1
ATOM 574 N N . GLU A 1 72 ? 18.054 28.093 27.312 1.00 50.88 72 GLU A N 1
ATOM 575 C CA . GLU A 1 72 ? 17.518 26.946 26.601 1.00 50.88 72 GLU A CA 1
ATOM 576 C C . GLU A 1 72 ? 15.986 27.040 26.666 1.00 50.88 72 GLU A C 1
ATOM 578 O O . GLU A 1 72 ? 15.358 26.810 27.702 1.00 50.88 72 GLU A O 1
ATOM 583 N N . PHE A 1 73 ? 15.383 27.531 25.583 1.00 53.03 73 PHE A N 1
ATOM 584 C CA . PHE A 1 73 ? 13.951 27.765 25.505 1.00 53.03 73 PHE A CA 1
ATOM 585 C C . PHE A 1 73 ? 13.290 26.389 25.445 1.00 53.03 73 PHE A C 1
ATOM 587 O O . PHE A 1 73 ? 13.225 25.769 24.385 1.00 53.03 73 PHE A O 1
ATOM 594 N N . MET A 1 74 ? 12.847 25.872 26.594 1.00 62.94 74 MET A N 1
ATOM 595 C CA . MET A 1 74 ? 12.037 24.658 26.639 1.00 62.94 74 MET A CA 1
ATOM 596 C C . MET A 1 74 ? 10.735 24.946 25.888 1.00 62.94 74 MET A C 1
ATOM 598 O O . MET A 1 74 ? 9.829 25.601 26.405 1.00 62.94 74 MET A O 1
ATOM 602 N N . ILE A 1 75 ? 10.662 24.505 24.632 1.00 63.75 75 ILE A N 1
ATOM 603 C CA . ILE A 1 75 ? 9.453 24.597 23.818 1.00 63.75 75 ILE A CA 1
ATOM 604 C C . ILE A 1 75 ? 8.397 23.739 24.521 1.00 63.75 75 ILE A C 1
ATOM 606 O O . ILE A 1 75 ? 8.556 22.522 2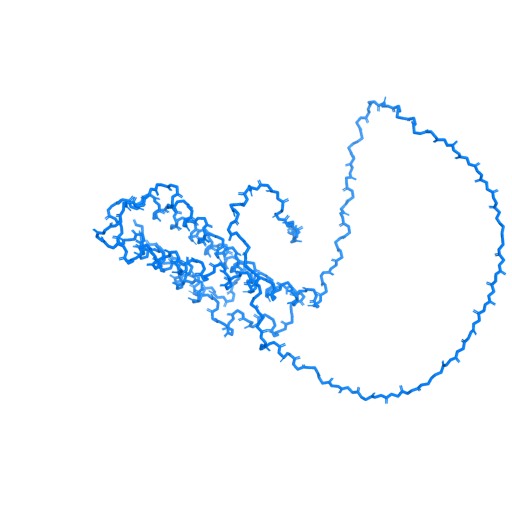4.629 1.00 63.75 75 ILE A O 1
ATOM 610 N N . GLN A 1 76 ? 7.341 24.374 25.041 1.00 60.62 76 GLN A N 1
ATOM 611 C CA . GLN A 1 76 ? 6.204 23.656 25.613 1.00 60.62 76 GLN A CA 1
ATOM 612 C C . GLN A 1 76 ? 5.692 22.640 24.593 1.00 60.62 76 GLN A C 1
ATOM 614 O O . GLN A 1 76 ? 5.461 22.975 23.429 1.00 60.62 76 GLN A O 1
ATOM 619 N N . GLN A 1 77 ? 5.513 21.399 25.048 1.00 52.06 77 GLN A N 1
ATOM 620 C CA . GLN A 1 77 ? 4.865 20.366 24.255 1.00 52.06 77 GLN A CA 1
ATOM 621 C C . GLN A 1 77 ? 3.511 20.914 23.771 1.00 52.06 77 GLN A C 1
ATOM 623 O O . GLN A 1 77 ? 2.735 21.384 24.607 1.00 52.06 77 GLN A O 1
ATOM 628 N N . PRO A 1 78 ? 3.216 20.882 22.457 1.00 60.34 78 PRO A N 1
ATOM 629 C CA . PRO A 1 78 ? 1.902 21.262 21.960 1.00 60.34 78 PRO A CA 1
ATOM 630 C C . PRO A 1 78 ? 0.841 20.446 22.697 1.00 60.34 78 PRO A C 1
ATOM 632 O O . PRO A 1 78 ? 1.006 19.233 22.848 1.00 60.34 78 PRO A O 1
ATOM 635 N N . GLU A 1 79 ? -0.236 21.083 23.160 1.00 48.19 79 GLU A N 1
ATOM 636 C CA . GLU A 1 79 ? -1.362 20.362 23.754 1.00 48.19 79 GLU A CA 1
ATOM 637 C C . GLU A 1 79 ? -1.903 19.343 22.740 1.00 48.19 79 GLU A C 1
ATOM 639 O O . GLU A 1 79 ? -2.616 19.683 21.793 1.00 48.19 79 GLU A O 1
ATOM 644 N N . THR A 1 80 ? -1.560 18.069 22.928 1.00 61.28 80 THR A N 1
ATOM 645 C CA . THR A 1 80 ? -2.091 16.971 22.123 1.00 61.28 80 THR A CA 1
ATOM 646 C C . THR A 1 80 ? -3.450 16.602 22.693 1.00 61.28 80 THR A C 1
ATOM 648 O O . THR A 1 80 ? -3.583 15.758 23.578 1.00 61.28 80 THR A O 1
ATOM 651 N N . ARG A 1 81 ? -4.498 17.285 22.220 1.00 67.69 81 ARG A N 1
ATOM 652 C CA . ARG A 1 81 ? -5.866 16.850 22.518 1.00 67.69 81 ARG A CA 1
ATOM 653 C C . ARG A 1 81 ? -6.028 15.411 22.005 1.00 67.69 81 ARG A C 1
ATOM 655 O O . ARG A 1 81 ? -5.685 15.162 20.847 1.00 67.69 81 ARG A O 1
ATOM 662 N N . PRO A 1 82 ? -6.514 14.466 22.828 1.00 75.44 82 PRO A N 1
ATOM 663 C CA . PRO A 1 82 ? -6.718 13.093 22.383 1.00 75.44 82 PRO A CA 1
ATOM 664 C C . PRO A 1 82 ? -7.711 13.063 21.212 1.00 75.44 82 PRO A C 1
ATOM 666 O O . PRO A 1 82 ? -8.722 13.767 21.239 1.00 75.44 82 PRO A O 1
ATOM 669 N N . ILE A 1 83 ? -7.412 12.265 20.181 1.00 83.88 83 ILE A N 1
ATOM 670 C CA . ILE A 1 83 ? -8.265 12.121 18.992 1.00 83.88 83 ILE A CA 1
ATOM 671 C C . ILE A 1 83 ? -9.653 11.601 19.389 1.00 83.88 83 ILE A C 1
ATOM 673 O O . ILE A 1 83 ? -9.768 10.604 20.112 1.00 83.88 83 ILE A O 1
ATOM 677 N N . SER A 1 84 ? -10.711 12.271 18.920 1.00 89.00 84 SER A N 1
ATOM 678 C CA . SER A 1 84 ? -12.081 11.800 19.139 1.00 89.00 84 SER A CA 1
ATOM 679 C C . SER A 1 84 ? -12.380 10.578 18.269 1.00 89.00 84 SER A C 1
ATOM 681 O O . SER A 1 84 ? -11.751 10.352 17.231 1.00 89.00 84 SER A O 1
ATOM 683 N N . GLN A 1 85 ? -13.371 9.781 18.664 1.00 89.44 85 GLN A N 1
ATOM 684 C CA . GLN A 1 85 ? -13.760 8.608 17.885 1.00 89.44 85 GLN A CA 1
ATOM 685 C C . GLN A 1 85 ? -14.290 9.000 16.496 1.00 89.44 85 GLN A C 1
ATOM 687 O O . GLN A 1 85 ? -13.991 8.332 15.509 1.00 89.44 85 GLN A O 1
ATOM 692 N N . GLU A 1 86 ? -15.036 10.099 16.393 1.00 90.50 86 GLU A N 1
ATOM 693 C CA . GLU A 1 86 ? -15.556 10.630 15.129 1.00 90.50 86 GLU A CA 1
ATOM 694 C C . GLU A 1 86 ? -14.424 11.092 14.210 1.00 90.50 86 GLU A C 1
ATOM 696 O O . GLU A 1 86 ? -14.453 10.809 13.012 1.00 90.50 86 GLU A O 1
ATOM 701 N N . GLN A 1 87 ? -13.411 11.760 14.771 1.00 93.94 87 GLN A N 1
ATOM 702 C CA . GLN A 1 87 ? -12.218 12.172 14.032 1.00 93.94 87 GLN A CA 1
ATOM 703 C C . GLN A 1 87 ? -11.446 10.961 13.511 1.00 93.94 87 GLN A C 1
ATOM 705 O O . GLN A 1 87 ? -11.087 10.934 12.339 1.00 93.94 87 GLN A O 1
ATOM 710 N N . LEU A 1 88 ? -11.261 9.931 14.339 1.00 94.19 88 LEU A N 1
ATOM 711 C CA . LEU A 1 88 ? -10.600 8.695 13.923 1.00 94.19 88 LEU A CA 1
ATOM 712 C C . LEU A 1 88 ? -11.373 7.976 12.807 1.00 94.19 88 LEU A C 1
ATOM 714 O O . LEU A 1 88 ? -10.776 7.483 11.855 1.00 94.19 88 LEU A O 1
ATOM 718 N N . VAL A 1 89 ? -12.706 7.934 12.890 1.00 94.50 89 VAL A N 1
ATOM 719 C CA . VAL A 1 89 ? -13.541 7.362 11.823 1.00 94.50 89 VAL A CA 1
ATOM 720 C C . VAL A 1 89 ? -13.401 8.162 10.527 1.00 94.50 89 VAL A C 1
ATOM 722 O O . VAL A 1 89 ? -13.320 7.562 9.455 1.00 94.50 89 VAL A O 1
ATOM 725 N N . ALA A 1 90 ? -13.386 9.494 10.604 1.00 94.94 90 ALA A N 1
ATOM 726 C CA . ALA A 1 90 ? -13.164 10.343 9.439 1.00 94.94 90 ALA A CA 1
ATOM 727 C C . ALA A 1 90 ? -11.771 10.114 8.830 1.00 94.94 90 ALA A C 1
ATOM 729 O O . ALA A 1 90 ? -11.662 10.000 7.610 1.00 94.94 90 ALA A O 1
ATOM 730 N N . GLU A 1 91 ? -10.745 9.959 9.667 1.00 95.31 91 GLU A N 1
ATOM 731 C CA . GLU A 1 91 ? -9.372 9.690 9.239 1.00 95.31 91 GLU A CA 1
ATOM 732 C C . GLU A 1 91 ? -9.259 8.342 8.520 1.00 95.31 91 GLU A C 1
ATOM 734 O O . GLU A 1 91 ? -8.807 8.294 7.381 1.00 95.31 91 GLU A O 1
ATOM 739 N N . VAL A 1 92 ? -9.771 7.253 9.109 1.00 95.81 92 VAL A N 1
ATOM 740 C CA . VAL A 1 92 ? -9.742 5.923 8.468 1.00 95.81 92 VAL A CA 1
ATOM 741 C C . VAL A 1 92 ? -10.488 5.923 7.133 1.00 95.81 92 VAL A C 1
ATOM 743 O O . VAL A 1 92 ? -10.052 5.277 6.182 1.00 95.81 92 VAL A O 1
ATOM 746 N N . LYS A 1 93 ? -11.602 6.660 7.028 1.00 95.38 93 LYS A N 1
ATOM 747 C CA . LYS A 1 93 ? -12.312 6.830 5.751 1.00 95.38 93 LYS A CA 1
ATOM 748 C C . LYS A 1 93 ? -11.468 7.584 4.724 1.00 95.38 93 LYS A C 1
ATOM 750 O O . LYS A 1 93 ? -11.478 7.203 3.556 1.00 95.38 93 LYS A O 1
ATOM 755 N N . GLY A 1 94 ? -10.763 8.631 5.151 1.00 96.88 94 GLY A N 1
ATOM 756 C CA . GLY A 1 94 ? -9.843 9.392 4.309 1.00 96.88 94 GLY A CA 1
ATOM 757 C C . GLY A 1 94 ? -8.704 8.526 3.779 1.00 96.88 94 GLY A C 1
ATOM 758 O O . GLY A 1 94 ? -8.504 8.477 2.568 1.00 96.88 94 GLY A O 1
ATOM 759 N N . ILE A 1 95 ? -8.043 7.776 4.666 1.00 96.94 95 ILE A N 1
ATOM 760 C CA . ILE A 1 95 ? -6.966 6.843 4.311 1.00 96.94 95 ILE A CA 1
ATOM 761 C C . ILE A 1 95 ? -7.482 5.777 3.342 1.00 96.94 95 ILE A C 1
ATOM 763 O O . ILE A 1 95 ? -6.889 5.554 2.297 1.00 96.94 95 ILE A O 1
ATOM 767 N N . TYR A 1 96 ? -8.636 5.158 3.619 1.00 96.75 96 TYR A N 1
ATOM 768 C CA . TYR A 1 96 ? -9.211 4.159 2.713 1.00 96.75 96 TYR A CA 1
ATOM 769 C C . TYR A 1 96 ? -9.490 4.727 1.311 1.00 96.75 96 TYR A C 1
ATOM 771 O O . TYR A 1 96 ? -9.217 4.071 0.309 1.00 96.75 96 TYR A O 1
ATOM 779 N N . ALA A 1 97 ? -10.012 5.953 1.218 1.00 97.06 97 ALA A N 1
ATOM 780 C CA . ALA A 1 97 ? -10.230 6.608 -0.070 1.00 97.06 97 ALA A CA 1
ATOM 781 C C . ALA A 1 97 ? -8.906 6.910 -0.800 1.00 97.06 97 ALA A C 1
ATOM 783 O O . ALA A 1 97 ? -8.822 6.722 -2.017 1.00 97.06 97 ALA A O 1
ATOM 784 N N . GLY A 1 98 ? -7.877 7.344 -0.064 1.00 96.19 98 GLY A N 1
ATOM 785 C CA . GLY A 1 98 ? -6.519 7.540 -0.576 1.00 96.19 98 GLY A CA 1
ATOM 786 C C . GLY A 1 98 ? -5.924 6.243 -1.119 1.00 96.19 98 GLY A C 1
ATOM 787 O O . GLY A 1 98 ? -5.549 6.189 -2.287 1.00 96.19 98 GLY A O 1
ATOM 788 N N . LEU A 1 99 ? -5.959 5.180 -0.317 1.00 96.75 99 LEU A N 1
ATOM 789 C CA . LEU A 1 99 ? -5.513 3.829 -0.657 1.00 96.75 99 LEU A CA 1
ATOM 790 C C . LEU A 1 99 ? -6.129 3.338 -1.969 1.00 96.75 99 LEU A C 1
ATOM 792 O O . LEU A 1 99 ? -5.396 3.005 -2.895 1.00 96.75 99 LEU A O 1
ATOM 796 N N . VAL A 1 100 ? -7.460 3.363 -2.088 1.00 96.88 100 VAL A N 1
ATOM 797 C CA . VAL A 1 100 ? -8.161 2.920 -3.308 1.00 96.88 100 VAL A CA 1
ATOM 798 C C . VAL A 1 100 ? -7.774 3.779 -4.520 1.00 96.88 100 VAL A C 1
ATOM 800 O O . VAL A 1 100 ? -7.626 3.273 -5.631 1.00 96.88 100 VAL A O 1
ATOM 803 N N . THR A 1 101 ? -7.566 5.082 -4.318 1.00 97.06 101 THR A N 1
ATOM 804 C CA . THR A 1 101 ? -7.144 5.991 -5.395 1.00 97.06 101 THR A CA 1
ATOM 805 C C . THR A 1 101 ? -5.728 5.681 -5.876 1.00 97.06 101 THR A C 1
ATOM 807 O O . THR A 1 101 ? -5.475 5.655 -7.081 1.00 97.06 101 THR A O 1
ATOM 810 N N . VAL A 1 102 ? -4.787 5.484 -4.951 1.00 97.44 102 VAL A N 1
ATOM 811 C CA . VAL A 1 102 ? -3.395 5.155 -5.280 1.00 97.44 102 VAL A CA 1
ATOM 812 C C . VAL A 1 102 ? -3.323 3.776 -5.927 1.00 97.44 102 VAL A C 1
ATOM 814 O O . VAL A 1 102 ? -2.626 3.616 -6.924 1.00 97.44 102 VAL A O 1
ATOM 817 N N . GLU A 1 103 ? -4.100 2.815 -5.438 1.00 97.38 103 GLU A N 1
ATOM 818 C CA . GLU A 1 103 ? -4.191 1.490 -6.036 1.00 97.38 103 GLU A CA 1
ATOM 819 C C . GLU A 1 103 ? -4.635 1.527 -7.499 1.00 97.38 103 GLU A C 1
ATOM 821 O O . GLU A 1 103 ? -3.983 0.905 -8.337 1.00 97.38 103 GLU A O 1
ATOM 826 N N . SER A 1 104 ? -5.711 2.256 -7.822 1.00 96.94 104 SER A N 1
ATOM 827 C CA . SER A 1 104 ? -6.180 2.363 -9.213 1.00 96.94 104 SER A CA 1
ATOM 828 C C . SER A 1 104 ? -5.050 2.839 -10.124 1.00 96.94 104 SER A C 1
ATOM 830 O O . SER A 1 104 ? -4.822 2.276 -11.193 1.00 96.94 104 SER A O 1
ATOM 832 N N . LYS A 1 105 ? -4.264 3.816 -9.654 1.00 96.75 105 LYS A N 1
ATOM 833 C CA . LYS A 1 105 ? -3.103 4.333 -10.384 1.00 96.75 105 LYS A CA 1
ATOM 834 C C . LYS A 1 105 ? -2.000 3.288 -10.538 1.00 96.75 105 LYS A C 1
ATOM 836 O O . LYS A 1 105 ? -1.424 3.211 -11.620 1.00 96.75 105 LYS A O 1
ATOM 841 N N . CYS A 1 106 ? -1.706 2.497 -9.502 1.00 96.50 106 CYS A N 1
ATOM 842 C CA . CYS A 1 106 ? -0.753 1.386 -9.603 1.00 96.50 106 CYS A CA 1
ATOM 843 C C . CYS A 1 106 ? -1.200 0.395 -10.680 1.00 96.50 106 CYS A C 1
ATOM 845 O O . CYS A 1 106 ? -0.439 0.092 -11.590 1.00 96.50 106 CYS A O 1
ATOM 847 N N . MET A 1 107 ? -2.460 -0.049 -10.631 1.00 94.31 107 MET A N 1
ATOM 848 C CA . MET A 1 107 ? -2.998 -1.018 -11.588 1.00 94.31 107 MET A CA 1
ATOM 849 C C . MET A 1 107 ? -2.982 -0.489 -13.026 1.00 94.31 107 MET A C 1
ATOM 851 O O . MET A 1 107 ? -2.609 -1.210 -13.949 1.00 94.31 107 MET A O 1
ATOM 855 N N . GLU A 1 108 ? -3.387 0.762 -13.238 1.00 94.56 108 GLU A N 1
ATOM 856 C CA . GLU A 1 108 ? -3.356 1.403 -14.555 1.00 94.56 108 GLU A CA 1
ATOM 857 C C . GLU A 1 108 ? -1.925 1.510 -15.096 1.00 94.56 108 GLU A C 1
ATOM 859 O O . GLU A 1 108 ? -1.676 1.157 -16.253 1.00 94.56 108 GLU A O 1
ATOM 864 N N . ALA A 1 109 ? -0.979 1.941 -14.257 1.00 92.88 109 ALA A N 1
ATOM 865 C CA . ALA A 1 109 ? 0.425 2.053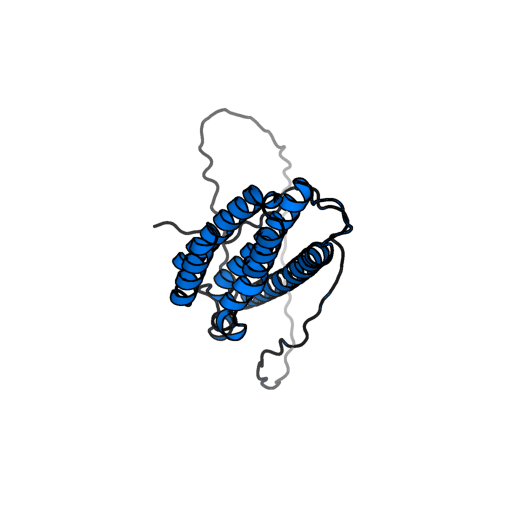 -14.627 1.00 92.88 109 ALA A CA 1
ATOM 866 C C . ALA A 1 109 ? 1.036 0.677 -14.940 1.00 92.88 109 ALA A C 1
ATOM 868 O O . ALA A 1 109 ? 1.633 0.510 -16.005 1.00 92.88 109 ALA A O 1
ATOM 869 N N . ASP A 1 110 ? 0.823 -0.323 -14.083 1.00 92.00 110 ASP A N 1
ATOM 870 C CA . ASP A 1 110 ? 1.305 -1.693 -14.274 1.00 92.00 110 ASP A CA 1
ATOM 871 C C . ASP A 1 110 ? 0.758 -2.308 -15.567 1.00 92.00 110 ASP A C 1
ATOM 873 O O . ASP A 1 110 ? 1.511 -2.872 -16.364 1.00 92.00 110 ASP A O 1
ATOM 877 N N . ASN A 1 111 ? -0.542 -2.150 -15.832 1.00 89.88 111 ASN A N 1
ATOM 878 C CA . ASN A 1 111 ? -1.182 -2.666 -17.043 1.00 89.88 111 ASN A CA 1
ATOM 879 C C . ASN A 1 111 ? -0.664 -1.980 -18.316 1.00 89.88 111 ASN A C 1
ATOM 881 O O . ASN A 1 111 ? -0.447 -2.645 -19.338 1.00 89.88 111 ASN A O 1
ATOM 885 N N . ALA A 1 112 ? -0.421 -0.667 -18.261 1.00 89.06 112 ALA A N 1
ATOM 886 C CA . ALA A 1 112 ? 0.187 0.073 -19.364 1.00 89.06 112 ALA A CA 1
ATOM 887 C C . ALA A 1 112 ? 1.603 -0.437 -19.679 1.00 89.06 112 ALA A C 1
ATOM 889 O O . ALA A 1 112 ? 1.997 -0.482 -20.842 1.00 89.06 112 ALA A O 1
ATOM 890 N N . GLN A 1 113 ? 2.355 -0.878 -18.665 1.00 86.38 113 GLN A N 1
ATOM 891 C CA . GLN A 1 113 ? 3.697 -1.437 -18.852 1.00 86.38 113 GLN A CA 1
ATOM 892 C C . GLN A 1 113 ? 3.714 -2.939 -19.162 1.00 86.38 113 GLN A C 1
ATOM 894 O O . GLN A 1 113 ? 4.662 -3.427 -19.781 1.00 86.38 113 GLN A O 1
ATOM 899 N N . GLY A 1 114 ? 2.691 -3.692 -18.754 1.00 79.19 114 GLY A N 1
ATOM 900 C CA . GLY A 1 114 ? 2.572 -5.127 -19.021 1.00 79.19 114 GLY A CA 1
ATOM 901 C C . GLY A 1 114 ? 2.117 -5.451 -20.448 1.00 79.19 114 GLY A C 1
ATOM 902 O O . GLY A 1 114 ? 2.500 -6.484 -20.999 1.00 79.19 114 GLY A O 1
ATOM 903 N N . SER A 1 115 ? 1.334 -4.562 -21.066 1.00 71.56 115 SER A N 1
ATOM 904 C CA . SER A 1 115 ? 0.796 -4.720 -22.428 1.00 71.56 115 SER A CA 1
ATOM 905 C C . SER A 1 115 ? 1.787 -4.342 -23.538 1.00 71.56 115 SER A C 1
ATOM 907 O O . SER A 1 115 ? 1.671 -4.815 -24.668 1.00 71.56 115 SER A O 1
ATOM 909 N N . THR A 1 116 ? 2.817 -3.557 -23.231 1.00 64.88 116 THR A N 1
ATOM 910 C CA . THR A 1 116 ? 3.828 -3.080 -24.185 1.00 64.88 116 THR A CA 1
ATOM 911 C C . THR A 1 116 ? 4.960 -4.089 -24.410 1.00 64.88 116 THR A C 1
ATOM 913 O O . THR A 1 116 ? 6.147 -3.770 -24.292 1.00 64.88 116 THR A O 1
ATOM 916 N N . LYS A 1 117 ? 4.622 -5.353 -24.686 1.00 57.19 117 LYS A N 1
ATOM 917 C CA . LYS A 1 117 ? 5.630 -6.422 -24.768 1.00 57.19 117 LYS A CA 1
ATOM 918 C C . LYS A 1 117 ? 6.639 -6.244 -25.909 1.00 57.19 117 LYS A C 1
ATOM 920 O O . LYS A 1 117 ? 7.797 -6.558 -25.668 1.00 57.19 117 LYS A O 1
ATOM 925 N N . ASP A 1 118 ? 6.274 -5.626 -27.040 1.00 51.00 118 ASP A N 1
ATOM 926 C CA . ASP A 1 118 ? 7.147 -5.626 -28.234 1.00 51.00 118 ASP A CA 1
ATOM 927 C C . ASP A 1 118 ? 7.231 -4.305 -29.031 1.00 51.00 118 ASP A C 1
ATOM 929 O O . ASP A 1 118 ? 7.918 -4.251 -30.048 1.00 51.00 118 ASP A O 1
ATOM 933 N N . THR A 1 119 ? 6.549 -3.226 -28.621 1.00 49.75 119 THR A N 1
ATOM 934 C CA . THR A 1 119 ? 6.399 -2.023 -29.483 1.00 49.75 119 THR A CA 1
ATOM 935 C C . THR A 1 119 ? 6.734 -0.682 -28.827 1.00 49.75 119 THR A C 1
ATOM 937 O O . THR A 1 119 ? 6.828 0.318 -29.536 1.00 49.75 119 THR A O 1
ATOM 940 N N . SER A 1 120 ? 6.934 -0.621 -27.506 1.00 54.75 120 SER A N 1
ATOM 941 C CA . SER A 1 120 ? 7.285 0.629 -26.816 1.00 54.75 120 SER A CA 1
ATOM 942 C C . SER A 1 120 ? 8.781 0.701 -26.495 1.00 54.75 120 SER A C 1
ATOM 944 O O . SER A 1 120 ? 9.421 -0.337 -26.304 1.00 54.75 120 SER A O 1
ATOM 946 N N . PRO A 1 121 ? 9.356 1.912 -26.373 1.00 61.75 121 PRO A N 1
ATOM 947 C CA . PRO A 1 121 ? 10.705 2.059 -25.854 1.00 61.75 121 PRO A CA 1
ATOM 948 C C . PRO A 1 121 ? 10.809 1.433 -24.460 1.00 61.75 121 PRO A C 1
ATOM 950 O O . PRO A 1 121 ? 9.875 1.473 -23.656 1.00 61.75 121 PRO A O 1
ATOM 953 N N . LYS A 1 122 ? 11.973 0.836 -24.206 1.00 73.31 122 LYS A N 1
ATOM 954 C CA . LYS A 1 122 ? 12.392 0.309 -22.909 1.00 73.31 122 LYS A CA 1
ATOM 955 C C . LYS A 1 122 ? 12.164 1.379 -21.835 1.00 73.31 122 LYS A C 1
ATOM 957 O O . LYS A 1 122 ? 12.591 2.516 -22.032 1.00 73.31 122 LYS A O 1
ATOM 962 N N . LEU A 1 123 ? 11.524 1.014 -20.723 1.00 84.56 123 LEU A N 1
ATOM 963 C CA . LEU A 1 123 ? 11.359 1.919 -19.585 1.00 84.56 123 LEU A CA 1
ATOM 964 C C . LEU A 1 123 ? 12.719 2.475 -19.154 1.00 84.56 123 LEU A C 1
ATOM 966 O O . LEU A 1 123 ? 13.673 1.713 -18.963 1.00 84.56 123 LEU A O 1
ATOM 970 N N . ASN A 1 124 ? 12.801 3.796 -19.026 1.00 89.12 124 ASN A N 1
ATOM 971 C CA . ASN A 1 124 ? 13.996 4.461 -18.529 1.00 89.12 124 ASN A CA 1
ATOM 972 C C . ASN A 1 124 ? 14.055 4.389 -16.989 1.00 89.12 124 ASN A C 1
ATOM 974 O O . ASN A 1 124 ? 13.103 3.974 -16.323 1.00 89.12 124 ASN A O 1
ATOM 978 N N . ASN A 1 125 ? 15.188 4.786 -16.411 1.00 91.25 125 ASN A N 1
ATOM 979 C CA . ASN A 1 125 ? 15.375 4.717 -14.961 1.00 91.25 125 ASN A CA 1
ATOM 980 C C . ASN A 1 125 ? 14.412 5.623 -14.183 1.00 91.25 125 ASN A C 1
ATOM 982 O O . ASN A 1 125 ? 13.931 5.215 -13.131 1.00 91.25 125 ASN A O 1
ATOM 986 N N . GLU A 1 126 ? 14.091 6.812 -14.695 1.00 93.38 126 GLU A N 1
ATOM 987 C CA . GLU A 1 126 ? 13.159 7.739 -14.038 1.00 93.38 126 GLU A CA 1
ATOM 988 C C . GLU A 1 126 ? 11.744 7.154 -13.962 1.00 93.38 126 GLU A C 1
ATOM 990 O O . GLU A 1 126 ? 11.075 7.261 -12.937 1.00 93.38 126 GLU A O 1
ATOM 995 N N . GLN A 1 127 ? 11.299 6.471 -15.017 1.00 93.19 127 GLN A N 1
ATOM 996 C CA . GLN A 1 127 ? 10.003 5.801 -15.056 1.00 93.19 127 GLN A CA 1
ATOM 997 C C . GLN A 1 127 ? 9.952 4.624 -14.079 1.00 93.19 127 GLN A C 1
ATOM 999 O O . GLN A 1 127 ? 8.963 4.472 -13.365 1.00 93.19 127 GLN A O 1
ATOM 1004 N N . TRP A 1 128 ? 11.018 3.820 -13.990 1.00 94.50 128 TRP A N 1
ATOM 1005 C CA . TRP A 1 128 ? 11.103 2.762 -12.979 1.00 94.50 128 TRP A CA 1
ATOM 1006 C C . TRP A 1 128 ? 11.063 3.317 -11.557 1.00 94.50 128 TRP A C 1
ATOM 1008 O O . TRP A 1 128 ? 10.325 2.805 -10.717 1.00 94.50 128 TRP A O 1
ATOM 1018 N N . GLN A 1 129 ? 11.799 4.396 -11.293 1.00 95.69 129 GLN A N 1
ATOM 1019 C CA . GLN A 1 129 ? 11.769 5.072 -9.998 1.00 95.69 129 GLN A CA 1
ATOM 1020 C C . GLN A 1 129 ? 10.383 5.640 -9.678 1.00 95.69 129 GLN A C 1
ATOM 1022 O O . GLN A 1 129 ? 9.938 5.536 -8.536 1.00 95.69 129 GLN A O 1
ATOM 1027 N N . ALA A 1 130 ? 9.678 6.189 -10.670 1.00 96.19 130 ALA A N 1
ATOM 1028 C CA . ALA A 1 130 ? 8.314 6.676 -10.501 1.00 96.19 130 ALA A CA 1
ATOM 1029 C C . ALA A 1 130 ? 7.338 5.541 -10.147 1.00 96.19 130 ALA A C 1
ATOM 1031 O O . ALA A 1 130 ? 6.531 5.703 -9.233 1.00 96.19 130 ALA A O 1
ATOM 1032 N N . LEU A 1 131 ? 7.448 4.380 -10.804 1.00 96.19 131 LEU A N 1
ATOM 1033 C CA . LEU A 1 131 ? 6.650 3.194 -10.471 1.00 96.19 131 LEU A CA 1
ATOM 1034 C C . LEU A 1 131 ? 6.952 2.697 -9.051 1.00 96.19 131 LEU A C 1
ATOM 1036 O O . LEU A 1 131 ? 6.034 2.501 -8.259 1.00 96.19 131 LEU A O 1
ATOM 1040 N N . ILE A 1 132 ? 8.232 2.586 -8.679 1.00 97.12 132 ILE A N 1
ATOM 1041 C CA . ILE A 1 132 ? 8.628 2.215 -7.312 1.00 97.12 132 ILE A CA 1
ATOM 1042 C C . ILE A 1 132 ? 8.063 3.212 -6.293 1.00 97.12 132 ILE A C 1
ATOM 1044 O O . ILE A 1 132 ? 7.541 2.805 -5.258 1.00 97.12 132 ILE A O 1
ATOM 1048 N N . ALA A 1 133 ? 8.141 4.517 -6.566 1.00 97.81 133 ALA A N 1
ATOM 1049 C CA . ALA A 1 133 ? 7.610 5.547 -5.677 1.00 97.81 133 ALA A CA 1
ATOM 1050 C C . ALA A 1 133 ? 6.080 5.469 -5.538 1.00 97.81 133 ALA A C 1
ATOM 1052 O O . ALA A 1 133 ? 5.551 5.700 -4.446 1.00 97.81 133 ALA A O 1
ATOM 1053 N N . LEU A 1 134 ? 5.377 5.117 -6.615 1.00 97.81 134 LEU A N 1
ATOM 1054 C CA . LEU A 1 134 ? 3.934 4.906 -6.605 1.00 97.81 134 LEU A CA 1
ATOM 1055 C C . LEU A 1 134 ? 3.557 3.693 -5.739 1.00 97.81 134 LEU A C 1
ATOM 1057 O O . LEU A 1 134 ? 2.769 3.841 -4.805 1.00 97.81 134 LEU A O 1
ATOM 1061 N N . HIS A 1 135 ? 4.198 2.538 -5.948 1.00 98.06 135 HIS A N 1
ATOM 1062 C CA . HIS A 1 135 ? 3.975 1.349 -5.115 1.00 98.06 135 HIS A CA 1
ATOM 1063 C C . HIS A 1 135 ? 4.373 1.573 -3.655 1.00 98.06 135 HIS A C 1
ATOM 1065 O O . HIS A 1 135 ? 3.661 1.153 -2.748 1.00 98.06 135 HIS A O 1
ATOM 1071 N N . ARG A 1 136 ? 5.457 2.314 -3.398 1.00 97.69 136 ARG A N 1
ATOM 1072 C CA . ARG A 1 136 ? 5.830 2.740 -2.042 1.00 97.69 136 ARG A CA 1
ATOM 1073 C C . ARG A 1 136 ? 4.698 3.502 -1.357 1.00 97.69 136 ARG A C 1
ATOM 1075 O O . ARG A 1 136 ? 4.424 3.265 -0.187 1.00 97.69 136 ARG A O 1
ATOM 1082 N N . THR A 1 137 ? 4.053 4.406 -2.090 1.00 97.81 137 THR A N 1
ATOM 1083 C CA . THR A 1 137 ? 2.942 5.205 -1.564 1.00 97.81 137 THR A CA 1
ATOM 1084 C C . THR A 1 137 ? 1.761 4.304 -1.216 1.00 97.81 137 THR A C 1
ATOM 1086 O O . THR A 1 137 ? 1.214 4.428 -0.127 1.00 97.81 137 THR A O 1
ATOM 1089 N N . LEU A 1 138 ? 1.430 3.334 -2.076 1.00 97.75 138 LEU A N 1
ATOM 1090 C CA . LEU A 1 138 ? 0.380 2.351 -1.796 1.00 97.75 138 LEU A CA 1
ATOM 1091 C C . LEU A 1 138 ? 0.658 1.550 -0.514 1.00 97.75 138 LEU A C 1
ATOM 1093 O O . LEU A 1 138 ? -0.235 1.379 0.314 1.00 97.75 138 LEU A O 1
ATOM 1097 N N . LEU A 1 139 ? 1.899 1.093 -0.313 1.00 97.75 139 LEU A N 1
ATOM 1098 C CA . LEU A 1 139 ? 2.277 0.369 0.906 1.00 97.75 139 LEU A CA 1
ATOM 1099 C C . LEU A 1 139 ? 2.170 1.243 2.163 1.00 97.75 139 LEU A C 1
ATOM 1101 O O . LEU A 1 139 ? 1.754 0.748 3.211 1.00 97.75 139 LEU A O 1
ATOM 1105 N N . TYR A 1 140 ? 2.507 2.532 2.071 1.00 96.44 140 TYR A N 1
ATOM 1106 C CA . TYR A 1 140 ? 2.344 3.463 3.190 1.00 96.44 140 TYR A CA 1
ATOM 1107 C C . TYR A 1 140 ? 0.876 3.738 3.520 1.00 96.44 140 TYR A C 1
ATOM 1109 O O . TYR A 1 140 ? 0.520 3.714 4.692 1.00 96.44 140 TYR A O 1
ATOM 1117 N N . GLU A 1 141 ? 0.006 3.893 2.521 1.00 97.06 141 GLU A N 1
ATOM 1118 C CA . GLU A 1 141 ? -1.440 4.034 2.754 1.00 97.06 141 GLU A CA 1
ATOM 1119 C C . GLU A 1 141 ? -2.027 2.790 3.443 1.00 97.06 141 GLU A C 1
ATOM 1121 O O . GLU A 1 141 ? -2.823 2.900 4.377 1.00 97.06 141 GLU A O 1
ATOM 1126 N N . HIS A 1 142 ? -1.595 1.586 3.046 1.00 97.12 142 HIS A N 1
ATOM 1127 C CA . HIS A 1 142 ? -1.970 0.355 3.748 1.00 97.12 142 HIS A CA 1
ATOM 1128 C C . HIS A 1 142 ? -1.491 0.352 5.203 1.00 97.12 142 HIS A C 1
ATOM 1130 O O . HIS A 1 142 ? -2.266 0.028 6.103 1.00 97.12 142 HIS A O 1
ATOM 1136 N N . HIS A 1 143 ? -0.234 0.718 5.446 1.00 95.94 143 HIS A N 1
ATOM 1137 C CA . HIS A 1 143 ? 0.331 0.803 6.790 1.00 95.94 143 HIS A CA 1
ATOM 1138 C C . HIS A 1 143 ? -0.435 1.792 7.679 1.00 95.94 143 HIS A C 1
ATOM 1140 O O . HIS A 1 143 ? -0.846 1.438 8.788 1.00 95.94 143 HIS A O 1
ATOM 1146 N N . ASP A 1 144 ? -0.716 2.988 7.167 1.00 95.88 144 ASP A N 1
ATOM 1147 C CA . ASP A 1 144 ? -1.496 4.000 7.875 1.00 95.88 144 ASP A CA 1
ATOM 1148 C C . ASP A 1 144 ? -2.921 3.512 8.150 1.00 95.88 144 ASP A C 1
ATOM 1150 O O . ASP A 1 144 ? -3.440 3.704 9.253 1.00 95.88 144 ASP A O 1
ATOM 1154 N N . PHE A 1 145 ? -3.534 2.787 7.207 1.00 96.88 145 PHE A N 1
ATOM 1155 C CA . PHE A 1 145 ? -4.840 2.166 7.415 1.00 96.88 145 PHE A CA 1
ATOM 1156 C C . PHE A 1 145 ? -4.805 1.159 8.569 1.00 96.88 145 PHE A C 1
ATOM 1158 O O . PHE A 1 145 ? -5.688 1.181 9.435 1.00 96.88 145 PHE A O 1
ATOM 1165 N N . PHE A 1 146 ? -3.794 0.284 8.618 1.00 95.44 146 PHE A N 1
ATOM 1166 C CA . PHE A 1 146 ? -3.663 -0.679 9.708 1.00 95.44 146 PHE A CA 1
ATOM 1167 C C . PHE A 1 146 ? -3.519 0.029 11.055 1.00 95.44 146 PHE A C 1
ATOM 1169 O O . PHE A 1 146 ? -4.290 -0.268 11.971 1.00 95.44 146 PHE A O 1
ATOM 1176 N N . LEU A 1 147 ? -2.622 1.007 11.170 1.00 93.56 147 LEU A N 1
ATOM 1177 C CA . LEU A 1 147 ? -2.367 1.696 12.437 1.00 93.56 147 LEU A CA 1
ATOM 1178 C C . LEU A 1 147 ? -3.548 2.552 12.894 1.00 93.56 147 LEU A C 1
ATOM 1180 O O . LEU A 1 147 ? -3.913 2.515 14.072 1.00 93.56 147 LEU A O 1
ATOM 1184 N N . ALA A 1 148 ? -4.231 3.231 11.972 1.00 94.56 148 ALA A N 1
ATOM 1185 C CA . ALA A 1 148 ? -5.452 3.959 12.290 1.00 94.56 148 ALA A CA 1
ATOM 1186 C C . ALA A 1 148 ? -6.590 3.006 12.710 1.00 94.56 148 ALA A C 1
ATOM 1188 O O . ALA A 1 148 ? -7.302 3.273 13.681 1.00 94.56 148 ALA A O 1
ATOM 1189 N N . SER A 1 149 ? -6.737 1.852 12.046 1.00 93.31 149 SER A N 1
ATOM 1190 C CA . SER A 1 149 ? -7.759 0.858 12.408 1.00 93.31 149 SER A CA 1
ATOM 1191 C C . SER A 1 149 ? -7.508 0.204 13.773 1.00 93.31 149 SER A C 1
ATOM 1193 O O . SER A 1 149 ? -8.469 -0.109 14.476 1.00 93.31 149 SER A O 1
ATOM 1195 N N . GLN A 1 150 ? -6.241 0.029 14.169 1.00 90.75 150 GLN A N 1
ATOM 1196 C CA . GLN A 1 150 ? -5.843 -0.585 15.443 1.00 90.75 150 GLN A CA 1
ATOM 1197 C C . GLN A 1 150 ? -5.602 0.418 16.579 1.00 90.75 150 GLN A C 1
ATOM 1199 O O . GLN A 1 150 ? -5.307 0.009 17.708 1.00 90.75 150 GLN A O 1
ATOM 1204 N N . HIS A 1 151 ? -5.778 1.715 16.314 1.00 91.19 151 HIS A N 1
ATOM 1205 C CA . HIS A 1 151 ? -5.575 2.789 17.280 1.00 91.19 151 HIS A CA 1
ATOM 1206 C C . HIS A 1 151 ? -6.322 2.524 18.607 1.00 91.19 151 HIS A C 1
ATOM 1208 O O . HIS A 1 151 ? -7.448 2.023 18.580 1.00 91.19 151 HIS A O 1
ATOM 1214 N N . PRO A 1 152 ? -5.773 2.880 19.788 1.00 89.44 152 PRO A N 1
ATOM 1215 C CA . PRO A 1 152 ? -6.421 2.648 21.085 1.00 89.44 152 PRO A CA 1
ATOM 1216 C C . PRO A 1 152 ? -7.889 3.103 21.156 1.00 89.44 152 PRO A C 1
ATOM 1218 O O . PRO A 1 152 ? -8.741 2.338 21.603 1.00 89.44 152 PRO A O 1
ATOM 1221 N N . SER A 1 153 ? -8.199 4.287 20.619 1.00 90.31 153 SER A N 1
ATOM 1222 C CA . SER A 1 153 ? -9.562 4.849 20.545 1.00 90.31 153 SER A CA 1
ATOM 1223 C C . SER A 1 153 ? -10.469 4.224 19.469 1.00 90.31 153 SER A C 1
ATOM 1225 O O . SER A 1 153 ? -11.615 4.645 19.315 1.00 90.31 153 SER A O 1
ATOM 1227 N N . ALA A 1 154 ? -9.980 3.259 18.684 1.00 92.12 154 ALA A N 1
ATOM 1228 C CA . ALA A 1 154 ? -10.753 2.607 17.635 1.00 92.12 154 ALA A CA 1
ATOM 1229 C C . ALA A 1 154 ? -11.841 1.709 18.229 1.00 92.12 154 ALA A C 1
ATOM 1231 O O . ALA A 1 154 ? -11.582 0.856 19.087 1.00 92.12 154 ALA A O 1
ATOM 1232 N N . SER A 1 155 ? -13.061 1.855 17.708 1.00 93.19 155 SER A N 1
ATOM 1233 C CA . SER A 1 155 ? -14.171 0.979 18.069 1.00 93.19 155 SER A CA 1
ATOM 1234 C C . SER A 1 155 ? -13.908 -0.461 17.607 1.00 93.19 155 SER A C 1
ATOM 1236 O O . SER A 1 155 ? -13.179 -0.680 16.633 1.00 93.19 155 SER A O 1
ATOM 1238 N N . PRO A 1 156 ? -14.555 -1.470 18.219 1.00 92.69 156 PRO A N 1
ATOM 1239 C CA . PRO A 1 156 ? -14.416 -2.856 17.776 1.00 92.69 156 PRO A CA 1
ATOM 1240 C C . PRO A 1 156 ? -14.777 -3.065 16.298 1.00 92.69 156 PRO A C 1
ATOM 1242 O O . PRO A 1 156 ? -14.207 -3.926 15.636 1.00 92.69 156 PRO A O 1
ATOM 1245 N N . GLY A 1 157 ? -15.720 -2.280 15.766 1.00 93.31 157 GLY A N 1
ATOM 1246 C CA . GLY A 1 157 ? -16.071 -2.317 14.346 1.00 93.31 157 GLY A CA 1
ATOM 1247 C C . GLY A 1 157 ? -14.942 -1.816 13.445 1.00 93.31 157 GLY A C 1
ATOM 1248 O O . GLY A 1 157 ? -14.674 -2.439 12.421 1.00 93.31 157 GLY A O 1
ATOM 1249 N N . LEU A 1 158 ? -14.259 -0.740 13.851 1.00 93.19 158 LEU A N 1
ATOM 1250 C CA . LEU A 1 158 ? -13.148 -0.149 13.103 1.00 93.19 158 LEU A CA 1
ATOM 1251 C C . LEU A 1 158 ? -11.931 -1.086 13.073 1.00 93.19 158 LEU A C 1
ATOM 1253 O O . LEU A 1 158 ? -11.382 -1.340 12.004 1.00 93.19 158 LEU A O 1
ATOM 1257 N N . ARG A 1 159 ? -11.602 -1.700 14.216 1.00 93.75 159 ARG A N 1
ATOM 1258 C CA . ARG A 1 159 ? -10.510 -2.685 14.341 1.00 93.75 159 ARG A CA 1
ATOM 1259 C C . ARG A 1 159 ? -10.689 -3.907 13.441 1.00 93.75 159 ARG A C 1
ATOM 1261 O O . ARG A 1 159 ? -9.708 -4.482 12.983 1.00 93.75 159 ARG A O 1
ATOM 1268 N N . ARG A 1 160 ? -11.937 -4.304 13.160 1.00 93.88 160 ARG A N 1
ATOM 1269 C CA . ARG A 1 160 ? -12.254 -5.450 12.289 1.00 93.88 160 ARG A CA 1
ATOM 1270 C C . ARG A 1 160 ? -12.215 -5.131 10.796 1.00 93.88 160 ARG A C 1
ATOM 1272 O O . ARG A 1 160 ? -12.326 -6.060 10.000 1.00 93.88 160 ARG A O 1
ATOM 1279 N N . LEU A 1 161 ? -12.082 -3.865 10.387 1.00 94.44 161 LEU A N 1
ATOM 1280 C CA . LEU A 1 161 ? -12.112 -3.505 8.964 1.00 94.44 161 LEU A CA 1
ATOM 1281 C C . LEU A 1 161 ? -10.967 -4.141 8.176 1.00 94.44 161 LEU A C 1
ATOM 1283 O O . LEU A 1 161 ? -11.196 -4.612 7.066 1.00 94.44 161 LEU A O 1
ATOM 1287 N N . ALA A 1 162 ? -9.773 -4.212 8.769 1.00 93.38 162 ALA A N 1
ATOM 1288 C CA . ALA A 1 162 ? -8.615 -4.846 8.148 1.00 93.38 162 ALA A CA 1
ATOM 1289 C C . ALA A 1 162 ? -8.900 -6.305 7.754 1.00 93.38 162 ALA A C 1
ATOM 1291 O O . ALA A 1 162 ? -8.666 -6.692 6.611 1.00 93.38 162 ALA A O 1
ATOM 1292 N N . SER A 1 163 ? -9.492 -7.091 8.659 1.00 93.38 163 SER A N 1
ATOM 1293 C CA . SER A 1 163 ? -9.903 -8.470 8.368 1.00 93.38 163 SER A CA 1
ATOM 1294 C C . SER A 1 163 ? -11.096 -8.520 7.412 1.00 93.38 163 SER A C 1
ATOM 1296 O O . SER A 1 163 ? -11.104 -9.321 6.485 1.00 93.38 163 SER A O 1
ATOM 1298 N N . LYS A 1 164 ? -12.096 -7.645 7.603 1.00 93.75 164 LYS A N 1
ATOM 1299 C CA . LYS A 1 164 ? -13.318 -7.604 6.781 1.00 93.75 164 LYS A CA 1
ATOM 1300 C C . LYS A 1 164 ? -13.013 -7.377 5.300 1.00 93.75 164 LYS A C 1
ATOM 1302 O O . LYS A 1 164 ? -13.668 -7.974 4.454 1.00 93.75 164 LYS A O 1
ATOM 1307 N N . TYR A 1 165 ? -12.055 -6.509 4.999 1.00 93.06 165 TYR A N 1
ATOM 1308 C CA . TYR A 1 165 ? -11.646 -6.210 3.629 1.00 93.06 165 TYR A CA 1
ATOM 1309 C C . TYR A 1 165 ? -10.450 -7.041 3.159 1.00 93.06 165 TYR A C 1
ATOM 1311 O O . TYR A 1 165 ? -9.937 -6.784 2.076 1.00 93.06 165 TYR A O 1
ATOM 1319 N N . ALA A 1 166 ? -9.998 -8.015 3.958 1.00 93.69 166 ALA A N 1
ATOM 1320 C CA . ALA A 1 166 ? -8.815 -8.821 3.669 1.00 93.69 166 ALA A CA 1
ATOM 1321 C C . ALA A 1 166 ? -7.589 -7.963 3.293 1.00 93.69 166 ALA A C 1
ATOM 1323 O O . ALA A 1 166 ? -6.851 -8.283 2.362 1.00 93.69 166 ALA A O 1
ATOM 1324 N N . MET A 1 167 ? -7.373 -6.866 4.028 1.00 95.19 167 MET A N 1
ATOM 1325 C CA . MET A 1 167 ? -6.332 -5.872 3.741 1.00 95.19 167 MET A CA 1
ATOM 1326 C C . MET A 1 167 ? -4.928 -6.465 3.552 1.00 95.19 167 MET A C 1
ATOM 1328 O O . MET A 1 167 ? -4.253 -6.027 2.624 1.00 95.19 167 MET A O 1
ATOM 1332 N N . PRO A 1 168 ? -4.480 -7.467 4.340 1.00 93.62 168 PRO A N 1
ATOM 1333 C CA . PRO A 1 168 ? -3.185 -8.111 4.109 1.00 93.62 168 PRO A CA 1
ATOM 1334 C C . PRO A 1 168 ? -3.063 -8.746 2.717 1.00 93.62 168 PRO A C 1
ATOM 1336 O O . PRO A 1 168 ? -2.117 -8.466 1.983 1.00 93.62 168 PRO A O 1
ATOM 1339 N N . ALA A 1 169 ? -4.054 -9.551 2.322 1.00 94.00 169 ALA A N 1
ATOM 1340 C CA . ALA A 1 169 ? -4.067 -10.223 1.025 1.00 94.00 169 ALA A CA 1
ATOM 1341 C C . ALA A 1 169 ? -4.210 -9.226 -0.134 1.00 94.00 169 ALA A C 1
ATOM 1343 O O . ALA A 1 169 ? -3.601 -9.400 -1.190 1.00 94.00 169 ALA A O 1
ATOM 1344 N N . TRP A 1 170 ? -4.995 -8.166 0.070 1.00 94.44 170 TRP A N 1
ATOM 1345 C CA . TRP A 1 170 ? -5.174 -7.086 -0.895 1.00 94.44 170 TRP A CA 1
ATOM 1346 C C . TRP A 1 170 ? -3.851 -6.350 -1.156 1.00 94.44 170 TRP A C 1
ATOM 1348 O O . TRP A 1 170 ? -3.395 -6.292 -2.301 1.00 94.44 170 TRP A O 1
ATOM 1358 N N . MET A 1 171 ? -3.191 -5.894 -0.086 1.00 96.19 171 MET A N 1
ATOM 1359 C CA . MET A 1 171 ? -1.881 -5.243 -0.142 1.00 96.19 171 MET A CA 1
ATOM 1360 C C . MET A 1 171 ? -0.841 -6.129 -0.826 1.00 96.19 171 MET A C 1
ATOM 1362 O O . MET A 1 171 ? -0.090 -5.655 -1.673 1.00 96.19 171 MET A O 1
ATOM 1366 N N . TRP A 1 172 ? -0.805 -7.423 -0.494 1.00 95.81 172 TRP A N 1
ATOM 1367 C CA . TRP A 1 172 ? 0.110 -8.356 -1.141 1.00 95.81 172 TRP A CA 1
ATOM 1368 C C . TRP A 1 172 ? -0.143 -8.430 -2.646 1.00 95.81 172 TRP A C 1
ATOM 1370 O O . TRP A 1 172 ? 0.767 -8.202 -3.442 1.00 95.81 172 TRP A O 1
ATOM 1380 N N . ARG A 1 173 ? -1.387 -8.699 -3.054 1.00 94.50 173 ARG A N 1
ATOM 1381 C CA . ARG A 1 173 ? -1.722 -8.964 -4.456 1.00 94.50 173 ARG A CA 1
ATOM 1382 C C . ARG A 1 173 ? -1.477 -7.759 -5.364 1.00 94.50 173 ARG A C 1
ATOM 1384 O O . ARG A 1 173 ? -0.910 -7.937 -6.439 1.00 94.5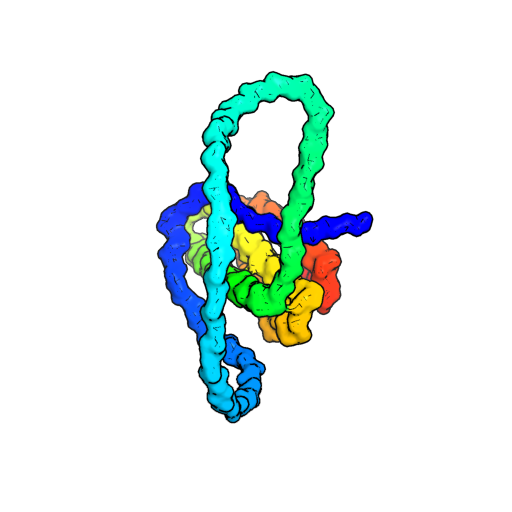0 173 ARG A O 1
ATOM 1391 N N . HIS A 1 174 ? -1.927 -6.573 -4.959 1.00 92.81 174 HIS A N 1
ATOM 1392 C CA . HIS A 1 174 ? -1.895 -5.373 -5.807 1.00 92.81 174 HIS A CA 1
ATOM 1393 C C . HIS A 1 174 ? -0.762 -4.402 -5.455 1.00 92.81 174 HIS A C 1
ATOM 1395 O O . HIS A 1 174 ? -0.327 -3.622 -6.296 1.00 92.81 174 HIS A O 1
ATOM 1401 N N . GLY A 1 175 ? -0.273 -4.435 -4.216 1.00 94.25 175 GLY A N 1
ATOM 1402 C CA . GLY A 1 175 ? 0.826 -3.581 -3.779 1.00 94.25 175 GLY A CA 1
ATOM 1403 C C . GLY A 1 175 ? 2.197 -4.157 -4.097 1.00 94.25 175 GLY A C 1
ATOM 1404 O O . GLY A 1 175 ? 3.099 -3.392 -4.432 1.00 94.25 175 GLY A O 1
ATOM 1405 N N . ILE A 1 176 ? 2.357 -5.482 -4.009 1.00 96.69 176 ILE A N 1
ATOM 1406 C CA . ILE A 1 176 ? 3.670 -6.141 -4.055 1.00 96.69 176 ILE A CA 1
ATOM 1407 C C . ILE A 1 176 ? 3.766 -7.106 -5.234 1.00 96.69 176 ILE A C 1
ATOM 1409 O O . ILE A 1 176 ? 4.614 -6.939 -6.109 1.00 96.69 176 ILE A O 1
ATOM 1413 N N . HIS A 1 177 ? 2.901 -8.117 -5.265 1.00 95.62 177 HIS A N 1
ATOM 1414 C CA . HIS A 1 177 ? 3.021 -9.246 -6.178 1.00 95.62 177 HIS A CA 1
ATOM 1415 C C . HIS A 1 177 ? 2.857 -8.839 -7.649 1.00 95.62 177 HIS A C 1
ATOM 1417 O O . HIS A 1 177 ? 3.667 -9.243 -8.480 1.00 95.62 177 HIS A O 1
ATOM 1423 N N . SER A 1 178 ? 1.849 -8.023 -7.991 1.00 94.38 178 SER A N 1
ATOM 1424 C CA . SER A 1 178 ? 1.646 -7.554 -9.375 1.00 94.38 178 SER A CA 1
ATOM 1425 C C . SER A 1 178 ? 2.878 -6.835 -9.932 1.00 94.38 178 SER A C 1
ATOM 1427 O O . SER A 1 178 ? 3.313 -7.115 -11.051 1.00 94.38 178 SER A O 1
ATOM 1429 N N . PHE A 1 179 ? 3.479 -5.963 -9.123 1.00 96.12 179 PHE A N 1
ATOM 1430 C CA . PHE A 1 179 ? 4.632 -5.172 -9.528 1.00 96.12 179 PHE A CA 1
ATOM 1431 C C . PHE A 1 179 ? 5.917 -5.998 -9.591 1.00 96.12 179 PHE A C 1
ATOM 1433 O O . PHE A 1 179 ? 6.703 -5.844 -10.528 1.00 96.12 179 PHE A O 1
ATOM 1440 N N . LEU A 1 180 ? 6.116 -6.934 -8.656 1.00 95.94 180 LEU A N 1
ATOM 1441 C CA . LEU A 1 180 ? 7.216 -7.899 -8.738 1.00 95.94 180 LEU A CA 1
ATOM 1442 C C . LEU A 1 180 ? 7.136 -8.735 -10.011 1.00 95.94 180 LEU A C 1
ATOM 1444 O O . LEU A 1 180 ? 8.156 -8.927 -10.674 1.00 95.94 180 LEU A O 1
ATOM 1448 N N . GLU A 1 181 ? 5.941 -9.176 -10.401 1.00 94.25 181 GLU A N 1
ATOM 1449 C CA . GLU A 1 181 ? 5.778 -9.890 -11.661 1.00 94.25 181 GLU A CA 1
ATOM 1450 C C . GLU A 1 181 ? 6.095 -8.992 -12.860 1.00 94.25 181 GLU A C 1
ATOM 1452 O O . GLU A 1 181 ? 6.818 -9.432 -13.757 1.00 94.25 181 GLU A O 1
ATOM 1457 N N . LEU A 1 182 ? 5.655 -7.729 -12.882 1.00 93.12 182 LEU A N 1
ATOM 1458 C CA . LEU A 1 182 ? 6.041 -6.782 -13.937 1.00 93.12 182 LEU A CA 1
ATOM 1459 C C . LEU A 1 182 ? 7.569 -6.648 -14.043 1.00 93.12 182 LEU A C 1
ATOM 1461 O O . LEU A 1 182 ? 8.131 -6.743 -15.139 1.00 93.12 182 LEU A O 1
ATOM 1465 N N . LEU A 1 183 ? 8.246 -6.464 -12.909 1.00 93.44 183 LEU A N 1
ATOM 1466 C CA . LEU A 1 183 ? 9.701 -6.370 -12.834 1.00 93.44 183 LEU A CA 1
ATOM 1467 C C . LEU A 1 183 ? 10.364 -7.656 -13.342 1.00 93.44 183 LEU A C 1
ATOM 1469 O O . LEU A 1 183 ? 11.268 -7.582 -14.174 1.00 93.44 183 LEU A O 1
ATOM 1473 N N . ARG A 1 184 ? 9.879 -8.833 -12.934 1.00 92.25 184 ARG A N 1
ATOM 1474 C CA . ARG A 1 184 ? 10.423 -10.136 -13.344 1.00 92.25 184 ARG A CA 1
ATOM 1475 C C . ARG A 1 184 ? 10.332 -10.358 -14.854 1.00 92.25 184 ARG A C 1
ATOM 1477 O O . ARG A 1 184 ? 11.284 -10.841 -15.464 1.00 92.25 184 ARG A O 1
ATOM 1484 N N . HIS A 1 185 ? 9.234 -9.940 -15.483 1.00 90.50 185 HIS A N 1
ATOM 1485 C CA . HIS A 1 185 ? 9.052 -10.042 -16.936 1.00 90.50 185 HIS A CA 1
ATOM 1486 C C . HIS A 1 185 ? 9.993 -9.136 -17.748 1.00 90.50 185 HIS A C 1
ATOM 1488 O O . HIS A 1 185 ? 10.146 -9.343 -18.951 1.00 90.50 185 HIS A O 1
ATOM 1494 N N . ARG A 1 186 ? 10.617 -8.127 -17.125 1.00 88.56 186 ARG A N 1
ATOM 1495 C CA . ARG A 1 186 ? 11.522 -7.166 -17.785 1.00 88.56 186 ARG A CA 1
ATOM 1496 C C . ARG A 1 186 ? 13.007 -7.423 -17.488 1.00 88.56 186 ARG A C 1
ATOM 1498 O O . ARG A 1 186 ? 13.867 -6.611 -17.860 1.00 88.56 186 ARG A O 1
ATOM 1505 N N . LEU A 1 187 ? 13.328 -8.556 -16.861 1.00 89.75 187 LEU A N 1
ATOM 1506 C CA . LEU A 1 187 ? 14.708 -8.979 -16.638 1.00 89.75 187 LEU A CA 1
ATOM 1507 C C . LEU A 1 187 ? 15.441 -9.227 -17.972 1.00 89.75 187 LEU A C 1
ATOM 1509 O O . LEU A 1 187 ? 14.822 -9.643 -18.952 1.00 89.75 187 LEU A O 1
ATOM 1513 N N . PRO A 1 188 ? 16.759 -8.953 -18.042 1.00 90.62 188 PRO A N 1
ATOM 1514 C CA . PRO A 1 188 ? 17.640 -8.521 -16.947 1.00 90.62 188 PRO A CA 1
ATOM 1515 C C . PRO A 1 188 ? 17.628 -7.005 -16.674 1.00 90.62 188 PRO A C 1
ATOM 1517 O O . PRO A 1 188 ? 18.304 -6.540 -15.765 1.00 90.62 188 PRO A O 1
ATOM 1520 N N . THR A 1 189 ? 16.882 -6.209 -17.446 1.00 88.56 189 THR A N 1
ATOM 1521 C CA . THR A 1 189 ? 16.985 -4.734 -17.400 1.00 88.56 189 THR A CA 1
ATOM 1522 C C . THR A 1 189 ? 16.472 -4.144 -16.091 1.00 88.56 189 THR A C 1
ATOM 1524 O O . THR A 1 189 ? 16.986 -3.139 -15.617 1.00 88.56 189 THR A O 1
ATOM 1527 N N . SER A 1 190 ? 15.449 -4.760 -15.515 1.00 91.94 190 SER A N 1
ATOM 1528 C CA . SER A 1 190 ? 14.801 -4.334 -14.276 1.00 91.94 190 SER A CA 1
ATOM 1529 C C . SER A 1 190 ? 15.503 -4.823 -13.005 1.00 91.94 190 SER A C 1
ATOM 1531 O O . SER A 1 190 ? 14.991 -4.551 -11.927 1.00 91.94 190 SER A O 1
ATOM 1533 N N . LEU A 1 191 ? 16.635 -5.539 -13.084 1.00 93.94 191 LEU A N 1
ATOM 1534 C CA . LEU A 1 191 ? 17.212 -6.249 -11.932 1.00 93.94 191 LEU A CA 1
ATOM 1535 C C . LEU A 1 191 ? 17.479 -5.335 -10.723 1.00 93.94 191 LEU A C 1
ATOM 1537 O O . LEU A 1 191 ? 17.062 -5.649 -9.612 1.00 93.94 191 LEU A O 1
ATOM 1541 N N . GLU A 1 192 ? 18.128 -4.188 -10.928 1.00 95.31 192 GLU A N 1
ATOM 1542 C CA . GLU A 1 192 ? 18.436 -3.250 -9.834 1.00 95.31 192 GLU A CA 1
ATOM 1543 C C . GLU A 1 192 ? 17.168 -2.643 -9.212 1.00 95.31 192 GLU A C 1
ATOM 1545 O O . GLU A 1 192 ? 17.059 -2.506 -7.990 1.00 95.31 192 GLU A O 1
ATOM 1550 N N . HIS A 1 193 ? 16.177 -2.337 -10.051 1.00 95.75 193 HIS A N 1
ATOM 1551 C CA . HIS A 1 193 ? 14.866 -1.833 -9.631 1.00 95.75 193 HIS A CA 1
ATOM 1552 C C . HIS A 1 193 ? 14.088 -2.895 -8.850 1.00 95.75 193 HIS A C 1
ATOM 1554 O O . HIS A 1 193 ? 13.481 -2.591 -7.825 1.00 95.75 193 HIS A O 1
ATOM 1560 N N . MET A 1 194 ? 14.171 -4.153 -9.287 1.00 95.88 194 MET A N 1
ATOM 1561 C CA . MET A 1 194 ? 13.564 -5.299 -8.620 1.00 95.88 194 MET A CA 1
ATOM 1562 C C . MET A 1 194 ? 14.151 -5.508 -7.228 1.00 95.88 194 MET A C 1
ATOM 1564 O O . MET A 1 194 ? 13.397 -5.597 -6.264 1.00 95.88 194 MET A O 1
ATOM 1568 N N . LEU A 1 195 ? 15.479 -5.502 -7.100 1.00 96.00 195 LEU A N 1
ATOM 1569 C CA . LEU A 1 195 ? 16.144 -5.601 -5.801 1.00 96.00 195 LEU A CA 1
ATOM 1570 C C . LEU A 1 195 ? 15.746 -4.440 -4.885 1.00 96.00 195 LEU A C 1
ATOM 1572 O O . LEU A 1 195 ? 15.376 -4.666 -3.735 1.00 96.00 195 LEU A O 1
ATOM 1576 N N . THR A 1 196 ? 15.752 -3.211 -5.406 1.00 96.81 196 THR A N 1
ATOM 1577 C CA . THR A 1 196 ? 15.330 -2.019 -4.655 1.00 96.81 196 THR A CA 1
ATOM 1578 C C . THR A 1 196 ? 13.906 -2.172 -4.118 1.00 96.81 196 THR A C 1
ATOM 1580 O O . THR A 1 196 ? 13.654 -1.898 -2.943 1.00 96.81 196 THR A O 1
ATOM 1583 N N . PHE A 1 197 ? 12.978 -2.649 -4.950 1.00 97.62 197 PHE A N 1
ATOM 1584 C CA . PHE A 1 197 ? 11.596 -2.857 -4.536 1.00 97.62 197 PHE A CA 1
ATOM 1585 C C . PHE A 1 197 ? 11.442 -4.005 -3.528 1.00 97.62 197 PHE A C 1
ATOM 1587 O O . PHE A 1 197 ? 10.697 -3.853 -2.564 1.00 97.62 197 PHE A O 1
ATOM 1594 N N . ILE A 1 198 ? 12.179 -5.111 -3.683 1.00 96.88 198 ILE A N 1
ATOM 1595 C CA . ILE A 1 198 ? 12.189 -6.213 -2.705 1.00 96.88 198 ILE A CA 1
ATOM 1596 C C . ILE A 1 198 ? 12.632 -5.704 -1.332 1.00 96.88 198 ILE A C 1
ATOM 1598 O O . ILE A 1 198 ? 11.964 -5.991 -0.342 1.00 96.88 198 ILE A O 1
ATOM 1602 N N . TYR A 1 199 ? 13.711 -4.915 -1.257 1.00 96.62 199 TYR A N 1
ATOM 1603 C CA . TYR A 1 199 ? 14.165 -4.339 0.013 1.00 96.62 199 TYR A CA 1
ATOM 1604 C C . TYR A 1 199 ? 13.106 -3.430 0.640 1.00 96.62 199 TYR A C 1
ATOM 1606 O O . TYR A 1 199 ? 12.833 -3.548 1.833 1.00 96.62 199 TYR A O 1
ATOM 1614 N N . LEU A 1 200 ? 12.464 -2.576 -0.162 1.00 97.00 200 LEU A N 1
ATOM 1615 C CA . LEU A 1 200 ? 11.372 -1.725 0.306 1.00 97.00 200 LEU A CA 1
ATOM 1616 C C . LEU A 1 200 ? 10.197 -2.551 0.856 1.00 97.00 200 LEU A C 1
ATOM 1618 O O . LEU A 1 200 ? 9.726 -2.287 1.963 1.00 97.00 200 LEU A O 1
ATOM 1622 N N . ALA A 1 201 ? 9.725 -3.541 0.096 1.00 97.19 201 ALA A N 1
ATOM 1623 C CA . ALA A 1 201 ? 8.610 -4.395 0.488 1.00 97.19 201 ALA A CA 1
ATOM 1624 C C . ALA A 1 201 ? 8.944 -5.198 1.753 1.00 97.19 201 ALA A C 1
ATOM 1626 O O . ALA A 1 201 ? 8.121 -5.273 2.662 1.00 97.19 201 ALA A O 1
ATOM 1627 N N . TYR A 1 202 ? 10.168 -5.723 1.856 1.00 96.75 202 TYR A N 1
ATOM 1628 C CA . TYR A 1 202 ? 10.637 -6.451 3.032 1.00 96.75 202 TYR A CA 1
ATOM 1629 C C . TYR A 1 202 ? 10.649 -5.556 4.275 1.00 96.75 202 TYR A C 1
ATOM 1631 O O . TYR A 1 202 ? 10.133 -5.953 5.317 1.00 96.75 202 TYR A O 1
ATOM 1639 N N . SER A 1 203 ? 11.171 -4.328 4.165 1.00 96.12 203 SER A N 1
ATOM 1640 C CA . SER A 1 203 ? 11.128 -3.353 5.261 1.00 96.12 203 SER A CA 1
ATOM 1641 C C . SER A 1 203 ? 9.695 -3.043 5.693 1.00 96.12 203 SER A C 1
ATOM 1643 O O . SER A 1 203 ? 9.419 -3.011 6.889 1.00 96.12 203 SER A O 1
ATOM 1645 N N . MET A 1 204 ? 8.769 -2.872 4.746 1.00 95.75 204 MET A N 1
ATOM 1646 C CA . MET A 1 204 ? 7.358 -2.647 5.070 1.00 95.75 204 MET A CA 1
ATOM 1647 C C . MET A 1 204 ? 6.711 -3.847 5.767 1.00 95.75 204 MET A C 1
ATOM 1649 O O . MET A 1 204 ? 6.003 -3.659 6.755 1.00 95.75 204 MET A O 1
ATOM 1653 N N . MET A 1 205 ? 6.965 -5.073 5.299 1.00 94.88 205 MET A N 1
ATOM 1654 C CA . MET A 1 205 ? 6.427 -6.278 5.943 1.00 94.88 205 MET A CA 1
ATOM 1655 C C . MET A 1 205 ? 6.997 -6.466 7.352 1.00 94.88 205 MET A C 1
ATOM 1657 O O . MET A 1 205 ? 6.253 -6.828 8.257 1.00 94.88 205 MET A O 1
ATOM 1661 N N . ALA A 1 206 ? 8.281 -6.166 7.563 1.00 94.88 206 ALA A N 1
ATOM 1662 C CA . ALA A 1 206 ? 8.904 -6.228 8.884 1.00 94.88 206 ALA A CA 1
ATOM 1663 C C . ALA A 1 206 ? 8.262 -5.237 9.871 1.00 94.88 206 ALA A C 1
ATOM 1665 O O . ALA A 1 206 ? 7.917 -5.616 10.987 1.00 94.88 206 ALA A O 1
ATOM 1666 N N . VAL A 1 207 ? 8.011 -3.994 9.443 1.00 95.50 207 VAL A N 1
ATOM 1667 C CA . VAL A 1 207 ? 7.314 -3.004 10.284 1.00 95.50 207 VAL A CA 1
ATOM 1668 C C . VAL A 1 207 ? 5.892 -3.464 10.619 1.00 95.50 207 VAL A C 1
ATOM 1670 O O . VAL A 1 207 ? 5.455 -3.332 11.762 1.00 95.50 207 VAL A O 1
ATOM 1673 N N . LEU A 1 208 ? 5.156 -4.035 9.661 1.00 94.31 208 LEU A N 1
ATOM 1674 C CA . LEU A 1 208 ? 3.806 -4.555 9.914 1.00 94.31 208 LEU A CA 1
ATOM 1675 C C . LEU A 1 208 ? 3.803 -5.770 10.845 1.00 94.31 208 LEU A C 1
ATOM 1677 O O . LEU A 1 208 ? 2.914 -5.877 11.687 1.00 94.31 208 LEU A O 1
ATOM 1681 N N . TYR A 1 209 ? 4.805 -6.641 10.737 1.00 94.38 209 TYR A N 1
ATOM 1682 C CA . TYR A 1 209 ? 5.007 -7.755 11.659 1.00 94.38 209 TYR A CA 1
ATOM 1683 C C . TYR A 1 209 ? 5.180 -7.270 13.104 1.00 94.38 209 TYR A C 1
ATOM 1685 O O . TYR A 1 209 ? 4.542 -7.796 14.012 1.00 94.38 209 TYR A O 1
ATOM 1693 N N . GLU A 1 210 ? 5.966 -6.213 13.316 1.00 93.88 210 GLU A N 1
ATOM 1694 C CA . GLU A 1 210 ? 6.197 -5.653 14.653 1.00 93.88 210 GLU A CA 1
ATOM 1695 C C . GLU A 1 210 ? 4.994 -4.870 15.202 1.00 93.88 210 GLU A C 1
ATOM 1697 O O . GLU A 1 210 ? 4.732 -4.882 16.405 1.00 93.88 210 GLU A O 1
ATOM 1702 N N . THR A 1 211 ? 4.260 -4.168 14.336 1.00 92.25 211 THR A N 1
ATOM 1703 C CA . THR A 1 211 ? 3.234 -3.200 14.762 1.00 92.25 211 THR A CA 1
ATOM 1704 C C . THR A 1 211 ? 1.800 -3.731 14.701 1.00 92.25 211 THR A C 1
ATOM 1706 O O . THR A 1 211 ? 0.923 -3.210 15.394 1.00 92.25 211 THR A O 1
ATOM 1709 N N . VAL A 1 212 ? 1.540 -4.777 13.910 1.00 91.81 212 VAL A N 1
ATOM 1710 C CA . VAL A 1 212 ? 0.202 -5.342 13.669 1.00 91.81 212 VAL A CA 1
ATOM 1711 C C . VAL A 1 212 ? 0.240 -6.874 13.817 1.00 91.81 212 VAL A C 1
ATOM 1713 O O . VAL A 1 212 ? 0.059 -7.604 12.835 1.00 91.81 212 VAL A O 1
ATOM 1716 N N . PRO A 1 213 ? 0.405 -7.397 15.050 1.00 90.88 213 PRO A N 1
ATOM 1717 C CA . PRO A 1 213 ? 0.576 -8.834 15.300 1.00 90.88 213 PRO A CA 1
ATOM 1718 C C . PRO A 1 213 ? -0.677 -9.666 14.989 1.00 90.88 213 PRO A C 1
ATOM 1720 O O . PRO A 1 213 ? -0.626 -10.885 14.915 1.00 90.88 213 PRO A O 1
ATOM 1723 N N . THR A 1 214 ? -1.832 -9.032 14.768 1.00 90.69 214 THR A N 1
ATOM 1724 C CA . THR A 1 214 ? -3.086 -9.725 14.426 1.00 90.69 214 THR A CA 1
ATOM 1725 C C . THR A 1 214 ? -2.991 -10.574 13.153 1.00 90.69 214 THR A C 1
ATOM 1727 O O . THR A 1 214 ? -3.778 -11.503 12.994 1.00 90.69 214 THR A O 1
ATOM 1730 N N . PHE A 1 215 ? -2.057 -10.261 12.252 1.00 91.62 215 PHE A N 1
ATOM 1731 C CA . PHE A 1 215 ? -1.856 -10.976 10.988 1.00 91.62 215 PHE A CA 1
ATOM 1732 C C . PHE A 1 215 ? -0.443 -11.572 10.881 1.00 91.62 215 PHE A C 1
ATOM 1734 O O . PHE A 1 215 ? 0.085 -11.691 9.779 1.00 91.62 215 PHE A O 1
ATOM 1741 N N . GLU A 1 216 ? 0.170 -11.922 12.017 1.00 93.88 216 GLU A N 1
ATOM 1742 C CA . GLU A 1 216 ? 1.553 -12.414 12.118 1.00 93.88 216 GLU A CA 1
ATOM 1743 C C . GLU A 1 216 ? 1.884 -13.503 11.088 1.00 93.88 216 GLU A C 1
ATOM 1745 O O . GLU A 1 216 ? 2.816 -13.335 10.301 1.00 93.88 216 GLU A O 1
ATOM 1750 N N . ASP A 1 217 ? 1.069 -14.559 11.022 1.00 94.06 217 ASP A N 1
ATOM 1751 C CA . ASP A 1 217 ? 1.261 -15.671 10.083 1.00 94.06 217 ASP A CA 1
ATOM 1752 C C . ASP A 1 217 ? 1.292 -15.196 8.621 1.00 94.06 217 ASP A C 1
ATOM 1754 O O . ASP A 1 217 ? 2.127 -15.635 7.831 1.00 94.06 217 ASP A O 1
ATOM 1758 N N . THR A 1 218 ? 0.420 -14.246 8.263 1.00 93.75 218 THR A N 1
ATOM 1759 C CA . THR A 1 218 ? 0.375 -13.665 6.914 1.00 93.75 218 THR A CA 1
ATOM 1760 C C . THR A 1 218 ? 1.632 -12.853 6.613 1.00 93.75 218 THR A C 1
ATOM 1762 O O . THR A 1 218 ? 2.156 -12.917 5.504 1.00 93.75 218 THR A O 1
ATOM 1765 N N . TRP A 1 219 ? 2.149 -12.097 7.583 1.00 94.62 219 TRP A N 1
ATOM 1766 C CA . TRP A 1 219 ? 3.385 -11.334 7.400 1.00 94.62 219 TRP A CA 1
ATOM 1767 C C . TRP A 1 219 ? 4.603 -12.242 7.242 1.00 94.62 219 TRP A C 1
ATOM 1769 O O . TRP A 1 219 ? 5.440 -11.977 6.379 1.00 94.62 219 TRP A O 1
ATOM 1779 N N . ILE A 1 220 ? 4.676 -13.329 8.014 1.00 94.69 220 ILE A N 1
ATOM 1780 C CA . ILE A 1 220 ? 5.728 -14.346 7.891 1.00 94.69 220 ILE A CA 1
ATOM 1781 C C . ILE A 1 220 ? 5.695 -14.988 6.498 1.00 94.69 220 ILE A C 1
ATOM 1783 O O . ILE A 1 220 ? 6.744 -15.120 5.863 1.00 94.69 220 ILE A O 1
ATOM 1787 N N . GLU A 1 221 ? 4.509 -15.343 5.998 1.00 94.94 221 GLU A N 1
ATOM 1788 C CA . GLU A 1 221 ? 4.342 -15.896 4.651 1.00 94.94 221 GLU A CA 1
ATOM 1789 C C . GLU A 1 221 ? 4.817 -14.907 3.574 1.00 94.94 221 GLU A C 1
ATOM 1791 O O . GLU A 1 221 ? 5.677 -15.257 2.763 1.00 94.94 221 GLU A O 1
ATOM 1796 N N . CYS A 1 222 ? 4.368 -13.647 3.628 1.00 93.75 222 CYS A N 1
ATOM 1797 C CA . CYS A 1 222 ? 4.799 -12.591 2.705 1.00 93.75 222 CYS A CA 1
ATOM 1798 C C . CYS A 1 222 ? 6.323 -12.364 2.730 1.00 93.75 222 CYS A C 1
ATOM 1800 O O . CYS A 1 222 ? 6.945 -12.189 1.681 1.00 93.75 222 CYS A O 1
ATOM 1802 N N . LEU A 1 223 ? 6.947 -12.367 3.913 1.00 94.56 223 LEU A N 1
ATOM 1803 C CA . LEU A 1 223 ? 8.403 -12.239 4.060 1.00 94.56 223 LEU A CA 1
ATOM 1804 C C . LEU A 1 223 ? 9.140 -13.430 3.432 1.00 94.56 223 LEU A C 1
ATOM 1806 O O . LEU A 1 223 ? 10.153 -13.244 2.754 1.00 94.56 223 LEU A O 1
ATOM 1810 N N . GLY A 1 224 ? 8.616 -14.645 3.616 1.00 94.81 224 GLY A N 1
ATOM 1811 C CA . GLY A 1 224 ? 9.129 -15.849 2.968 1.00 94.81 224 GLY A CA 1
ATOM 1812 C C . GLY A 1 224 ? 8.999 -15.792 1.445 1.00 94.81 224 GLY A C 1
ATOM 1813 O O . GLY A 1 224 ? 9.943 -16.131 0.729 1.00 94.81 224 GLY A O 1
ATOM 1814 N N . ASP A 1 225 ? 7.861 -15.324 0.934 1.00 93.50 225 ASP A N 1
ATOM 1815 C CA . ASP A 1 225 ? 7.618 -15.120 -0.497 1.00 93.50 225 ASP A CA 1
ATOM 1816 C C . ASP A 1 225 ? 8.588 -14.103 -1.097 1.00 93.50 225 ASP A C 1
ATOM 1818 O O . ASP A 1 225 ? 9.227 -14.406 -2.104 1.00 93.50 225 ASP A O 1
ATOM 1822 N N . LEU A 1 226 ? 8.797 -12.958 -0.442 1.00 93.62 226 LEU A N 1
ATOM 1823 C CA . LEU A 1 226 ? 9.798 -11.966 -0.849 1.00 93.62 226 LEU A CA 1
ATOM 1824 C C . LEU A 1 226 ? 11.214 -12.549 -0.896 1.00 93.62 226 LEU A C 1
ATOM 1826 O O . LEU A 1 226 ? 11.965 -12.269 -1.830 1.00 93.62 226 LEU A O 1
ATOM 1830 N N . GLY A 1 227 ? 11.568 -13.397 0.073 1.00 90.50 227 GLY A N 1
ATOM 1831 C CA . GLY A 1 227 ? 12.864 -14.071 0.117 1.00 90.50 227 GLY A CA 1
ATOM 1832 C C . GLY A 1 227 ? 13.150 -14.957 -1.100 1.00 90.50 227 GLY A C 1
ATOM 1833 O O . GLY A 1 227 ? 14.314 -15.137 -1.445 1.00 90.50 227 GLY A O 1
ATOM 1834 N N . ARG A 1 228 ? 12.115 -15.469 -1.785 1.00 90.81 228 ARG A N 1
ATOM 1835 C CA . ARG A 1 228 ? 12.265 -16.304 -2.993 1.00 90.81 228 ARG A CA 1
ATOM 1836 C C . ARG A 1 228 ? 12.551 -15.505 -4.269 1.00 90.81 228 ARG A C 1
ATOM 1838 O O . ARG A 1 228 ? 12.943 -16.104 -5.266 1.00 90.81 228 ARG A O 1
ATOM 1845 N N . TYR 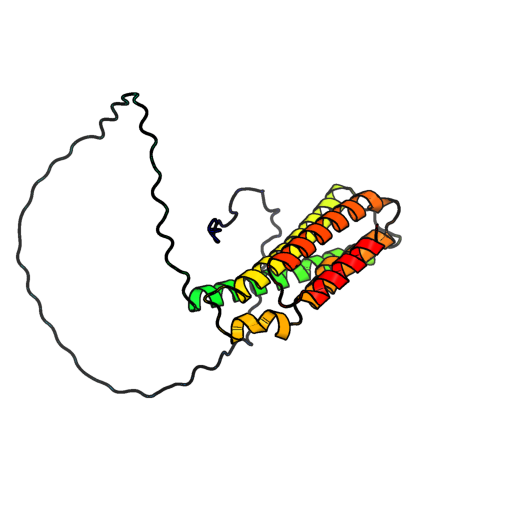A 1 229 ? 12.345 -14.187 -4.256 1.00 83.88 229 TYR A N 1
ATOM 1846 C CA . TYR A 1 229 ? 12.618 -13.309 -5.402 1.00 83.88 229 TYR A CA 1
ATOM 1847 C C . TYR A 1 229 ? 14.060 -12.775 -5.442 1.00 83.88 229 TYR A C 1
ATOM 1849 O O . TYR A 1 229 ? 14.431 -12.128 -6.424 1.00 83.88 229 TYR A O 1
ATOM 1857 N N . ARG A 1 230 ? 14.846 -13.003 -4.385 1.00 70.38 230 ARG A N 1
ATOM 1858 C CA . ARG A 1 230 ? 16.253 -12.599 -4.272 1.00 70.38 230 ARG A CA 1
ATOM 1859 C C . ARG A 1 230 ? 17.188 -13.663 -4.838 1.00 70.38 230 ARG A C 1
ATOM 1861 O O . ARG A 1 230 ? 18.195 -13.253 -5.454 1.00 70.38 230 ARG A O 1
#